Protein 4EA9 (pdb70)

B-factor: mean 15.83, std 12.31, range [3.28, 79.24]

CATH classification: 3.40.50.20 (+1 more: 2.160.10.10)

Nearest PDB structures (foldseek):
  4ea7-assembly1_A  TM=1.004E+00  e=2.654E-37  Caulobacter vibrioides
  4eaa-assembly1_A  TM=1.004E+00  e=4.574E-36  Caulobacter vibrioides
  4eab-assembly1_A  TM=1.004E+00  e=8.858E-36  Caulobacter vibrioides
  4m99-assembly1_B  TM=9.321E-01  e=1.021E-17  Neisseria gonorrhoeae FA 1090
  4m98-assembly1_A  TM=9.203E-01  e=2.821E-17  Neisseria gonorrhoeae FA 1090

Foldseek 3Di:
DPWDADAEEEEDQDPLVLQLCVLCVLVVTDYTAYAYPVQPHVRHHRHYHPVCLLVCVVVPYAEYAYRDLQQVVSVVVVVVSVVSRHFAAERAHPQEAEDPQEAEEGNEYHGHQEYADHNEYAEAQEYNEANEYHYYQEYEEHSEYQEHCEYEAYLEYEERREYEYAHEYEYHNEYEYHCEYEYHNEYDDHHHYYNFYWYDVPTDTDD

Sequence (207 aa):
ASLAIGGVVIIGGGGHAKVVIESLRACGETVAAIVDADPAVLGVPVVGDDLALPMLREQGLSRLFVAIGDNRLRQKLGRKARDHGFSLVNAIHPSAVVSPSVRLGEGVAVMAGVAINADSWIGDLAIINTGAVVDHDCRLGAACHLLGPASALAGGVSVGERAFLGVGARRVIPGVTIGADTIVGAGGVVVRDLPDSVLAIGVPAKKIKG

Structure (mmCIF, N/CA/C/O backbone):
data_4EA9
#
_entry.id   4EA9
#
_cell.length_a   114.818
_cell.length_b   114.818
_cell.length_c   114.818
_cell.angle_alpha   90.00
_cell.angle_beta   90.00
_cell.angle_gamma   90.00
#
_symmetry.space_group_name_H-M   'I 2 3'
#
loop_
_entity.id
_entity.type
_entity.pdbx_description
1 polymer 'Perosamine N-acetyltransferase'
2 non-polymer 'GDP-N-acetylperosamine-coenzyme A'
3 non-polymer 'CHLORIDE ION'
4 water water
#
loop_
_atom_site.group_PDB
_atom_site.id
_atom_site.type_symbol
_atom_site.label_atom_id
_atom_site.label_alt_id
_atom_site.label_comp_id
_atom_site.label_asym_id
_atom_site.label_entity_id
_atom_site.label_seq_id
_atom_site.pdbx_PDB_ins_code
_atom_site.Cartn_x
_atom_site.Cartn_y
_atom_site.Cartn_z
_atom_site.occupancy
_atom_site.B_iso_or_equiv
_atom_site.auth_seq_id
_atom_site.auth_comp_id
_atom_site.auth_asym_id
_atom_site.auth_atom_id
_atom_site.pdbx_PDB_model_num
ATOM 1 N N . ALA A 1 8 ? -41.894 7.126 -0.934 1.00 63.38 3 ALA A N 1
ATOM 2 C CA . ALA A 1 8 ? -41.166 8.183 -1.613 1.00 56.76 3 ALA A CA 1
ATOM 3 C C . ALA A 1 8 ? -40.199 8.924 -0.712 1.00 41.12 3 ALA A C 1
ATOM 4 O O . ALA A 1 8 ? -39.621 9.922 -1.213 1.00 33.82 3 ALA A O 1
ATOM 6 N N . SER A 1 9 ? -39.807 8.658 0.549 1.00 27.18 4 SER A N 1
ATOM 7 C CA . SER A 1 9 ? -38.586 9.289 1.001 1.00 18.41 4 SER A CA 1
ATOM 8 C C . SER A 1 9 ? -37.432 8.416 0.536 1.00 14.46 4 SER A C 1
ATOM 9 O O . SER A 1 9 ? -37.338 7.256 0.848 1.00 14.07 4 SER A O 1
ATOM 12 N N . LEU A 1 10 ? -36.498 9.032 -0.264 1.00 15.74 5 LEU A N 1
ATOM 13 C CA . LEU A 1 10 ? -35.471 8.271 -0.939 1.00 16.61 5 LEU A CA 1
ATOM 14 C C . LEU A 1 10 ? -34.160 8.986 -0.635 1.00 15.98 5 LEU A C 1
ATOM 15 O O . LEU A 1 10 ? -34.190 10.168 -0.252 1.00 20.66 5 LEU A O 1
ATOM 20 N N . ALA A 1 11 ? -33.077 8.267 -0.746 1.00 17.18 6 ALA A N 1
ATOM 21 C CA . ALA A 1 11 ? -31.750 8.846 -0.667 1.00 18.19 6 ALA A CA 1
ATOM 22 C C . ALA A 1 11 ? -31.543 9.785 -1.855 1.00 22.16 6 ALA A C 1
ATOM 23 O O . ALA A 1 11 ? -32.380 9.809 -2.746 1.00 26.56 6 ALA A O 1
ATOM 25 N N . ILE A 1 12 ? -30.465 10.567 -1.853 1.00 23.34 7 ILE A N 1
ATOM 26 C CA . ILE A 1 12 ? -29.992 11.313 -3.002 1.00 25.72 7 ILE A CA 1
ATOM 27 C C . ILE A 1 12 ? -29.276 10.363 -3.976 1.00 26.90 7 ILE A C 1
ATOM 28 O O . ILE A 1 12 ? -28.352 9.598 -3.588 1.00 25.51 7 ILE A O 1
ATOM 33 N N . GLY A 1 13 ? -29.477 10.284 -5.277 1.00 27.85 8 GLY A N 1
ATOM 34 C CA . GLY A 1 13 ? -28.586 9.760 -6.291 1.00 30.10 8 GLY A CA 1
ATOM 35 C C . GLY A 1 13 ? -28.488 8.440 -6.923 1.00 34.16 8 GLY A C 1
ATOM 36 O O . GLY A 1 13 ? -27.752 7.951 -7.752 1.00 39.21 8 GLY A O 1
ATOM 37 N N . GLY A 1 14 ? -29.334 7.580 -6.454 1.00 29.78 9 GLY A N 1
ATOM 38 C CA . GLY A 1 14 ? -29.249 6.272 -7.123 1.00 15.95 9 GLY A CA 1
ATOM 39 C C . GLY A 1 14 ? -29.960 6.066 -8.411 1.00 12.82 9 GLY A C 1
ATOM 40 O O . GLY A 1 14 ? -30.417 7.012 -9.097 1.00 15.19 9 GLY A O 1
ATOM 41 N N . VAL A 1 15 ? -30.107 4.819 -8.834 1.00 9.86 10 VAL A N 1
ATOM 42 C CA . VAL A 1 15 ? -30.755 4.427 -10.041 1.00 8.78 10 VAL A CA 1
ATOM 43 C C . VAL A 1 15 ? -32.203 4.025 -9.789 1.00 8.02 10 VAL A C 1
ATOM 44 O O . VAL A 1 15 ? -32.483 3.231 -8.905 1.00 9.53 10 VAL A O 1
ATOM 48 N N . VAL A 1 16 ? -33.139 4.567 -10.564 1.00 8.03 11 VAL A N 1
ATOM 49 C CA . VAL A 1 16 ? -34.514 4.151 -10.555 1.00 7.92 11 VAL A CA 1
ATOM 50 C C . VAL A 1 16 ? -34.668 2.927 -11.477 1.00 7.72 11 VAL A C 1
ATOM 51 O O . VAL A 1 16 ? -34.073 2.932 -12.578 1.00 8.09 11 VAL A O 1
ATOM 55 N N . ILE A 1 17 ? -35.414 1.935 -11.066 1.00 7.67 12 ILE A N 1
ATOM 56 C CA . ILE A 1 17 ? -35.678 0.760 -11.903 1.00 7.38 12 ILE A CA 1
ATOM 57 C C . ILE A 1 17 ? -37.151 0.720 -12.257 1.00 7.12 12 ILE A C 1
ATOM 58 O O . ILE A 1 17 ? -38.016 0.762 -11.396 1.00 8.17 12 ILE A O 1
ATOM 67 N N . ILE A 1 18 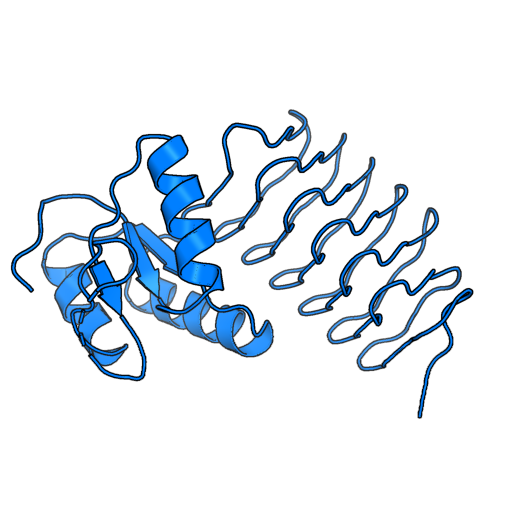? -37.419 0.581 -13.575 1.00 6.94 13 ILE A N 1
ATOM 68 C CA . ILE A 1 18 ? -38.754 0.241 -14.077 1.00 7.28 13 ILE A CA 1
ATOM 69 C C . ILE A 1 18 ? -38.848 -1.274 -14.121 1.00 7.24 13 ILE A C 1
ATOM 70 O O . ILE A 1 18 ? -38.091 -1.932 -14.852 1.00 7.89 13 ILE A O 1
ATOM 75 N N . GLY A 1 19 ? -39.755 -1.839 -13.347 1.00 7.64 14 GLY A N 1
ATOM 76 C CA . GLY A 1 19 ? -39.982 -3.271 -13.251 1.00 8.63 14 GLY A CA 1
ATOM 77 C C . GLY A 1 19 ? -39.433 -3.830 -11.949 1.00 7.93 14 GLY A C 1
ATOM 78 O O . GLY A 1 19 ? -38.355 -3.489 -11.508 1.00 8.93 14 GLY A O 1
ATOM 79 N N . GLY A 1 20 ? -40.230 -4.736 -11.359 1.00 9.03 15 GLY A N 1
ATOM 80 C CA . GLY A 1 20 ? -39.933 -5.322 -10.059 1.00 9.09 15 GLY A CA 1
ATOM 81 C C . GLY A 1 20 ? -40.042 -6.812 -9.974 1.00 9.35 15 GLY A C 1
ATOM 82 O O . GLY A 1 20 ? -40.342 -7.337 -8.919 1.00 11.77 15 GLY A O 1
ATOM 83 N N . GLY A 1 21 ? -39.781 -7.484 -11.064 1.00 8.93 16 GLY A N 1
ATOM 84 C CA . GLY A 1 21 ? -39.881 -8.930 -11.162 1.00 9.11 16 GLY A CA 1
ATOM 85 C C . GLY A 1 21 ? -38.531 -9.610 -11.081 1.00 8.23 16 GLY A C 1
ATOM 86 O O . GLY A 1 21 ? -37.564 -9.112 -10.525 1.00 8.56 16 GLY A O 1
ATOM 87 N N . GLY A 1 22 ? -38.499 -10.839 -11.643 1.00 8.73 17 GLY A N 1
ATOM 88 C CA . GLY A 1 22 ? -37.292 -11.634 -11.542 1.00 8.61 17 GLY A CA 1
ATOM 89 C C . GLY A 1 22 ? -36.080 -11.010 -12.258 1.00 7.81 17 GLY A C 1
ATOM 90 O O . GLY A 1 22 ? -34.957 -11.075 -11.789 1.00 8.25 17 GLY A O 1
ATOM 91 N N . HIS A 1 23 ? -36.357 -10.422 -13.430 1.00 7.45 18 HIS A N 1
ATOM 92 C CA . HIS A 1 23 ? -35.286 -9.736 -14.153 1.00 7.01 18 HIS A CA 1
ATOM 93 C C . HIS A 1 23 ? -34.697 -8.581 -13.355 1.00 6.98 18 HIS A C 1
ATOM 94 O O . HIS A 1 23 ? -33.495 -8.396 -13.275 1.00 6.98 18 HIS A O 1
ATOM 101 N N . ALA A 1 24 ? -35.610 -7.807 -12.702 1.00 6.93 19 ALA A N 1
ATOM 102 C CA . ALA A 1 24 ? -35.154 -6.738 -11.834 1.00 6.67 19 ALA A CA 1
ATOM 103 C C . ALA A 1 24 ? -34.246 -7.235 -10.735 1.00 6.43 19 ALA A C 1
ATOM 104 O O . ALA A 1 24 ? -33.268 -6.544 -10.390 1.00 6.88 19 ALA A O 1
ATOM 106 N N . LYS A 1 25 ? -34.528 -8.384 -10.155 1.00 6.61 20 LYS A N 1
ATOM 107 C CA . LYS A 1 25 ? -33.656 -8.885 -9.096 1.00 7.05 20 LYS A CA 1
ATOM 108 C C . LYS A 1 25 ? -32.207 -8.996 -9.608 1.00 6.32 20 LYS A C 1
ATOM 109 O O . LYS A 1 25 ? -31.260 -8.627 -8.930 1.00 7.28 20 LYS A O 1
ATOM 115 N N . VAL A 1 26 ? -32.048 -9.588 -10.785 1.00 6.40 21 VAL A N 1
ATOM 116 C CA . VAL A 1 26 ? -30.723 -9.811 -11.343 1.00 6.40 21 VAL A CA 1
ATOM 117 C C . VAL A 1 26 ? -30.050 -8.492 -11.664 1.00 6.23 21 VAL A C 1
ATOM 118 O O . VAL A 1 26 ? -28.872 -8.289 -11.390 1.00 7.10 21 VAL A O 1
ATOM 122 N N . VAL A 1 27 ? -30.790 -7.575 -12.276 1.00 6.61 22 VAL A N 1
ATOM 123 C CA . VAL A 1 27 ? -30.266 -6.242 -12.576 1.00 6.88 22 VAL A CA 1
ATOM 124 C C . VAL A 1 27 ? -29.818 -5.493 -11.332 1.00 6.81 22 VAL A C 1
ATOM 125 O O . VAL A 1 27 ? -28.749 -4.902 -11.315 1.00 7.44 22 VAL A O 1
ATOM 129 N N . ILE A 1 28 ? -30.635 -5.536 -10.281 1.00 6.98 23 ILE A N 1
ATOM 130 C CA . ILE A 1 28 ? -30.294 -4.887 -9.019 1.00 7.26 23 ILE A CA 1
ATOM 131 C C . ILE A 1 28 ? -28.937 -5.402 -8.527 1.00 7.43 23 ILE A C 1
ATOM 132 O O . ILE A 1 28 ? -28.095 -4.647 -8.100 1.00 7.99 23 ILE A O 1
ATOM 137 N N . GLU A 1 29 ? -28.776 -6.715 -8.581 1.00 7.49 24 GLU A N 1
ATOM 138 C CA . GLU A 1 29 ? -27.527 -7.323 -8.112 1.00 7.90 24 GLU A CA 1
ATOM 139 C C . GLU A 1 29 ? -26.354 -6.948 -8.994 1.00 7.99 24 GLU A C 1
ATOM 140 O O . GLU A 1 29 ? -25.235 -6.757 -8.482 1.00 9.08 24 GLU A O 1
ATOM 146 N N . SER A 1 30 ? -26.538 -6.814 -10.304 1.00 7.77 25 SER A N 1
ATOM 147 C CA . SER A 1 30 ? -25.457 -6.342 -11.151 1.00 7.55 25 SER A CA 1
ATOM 148 C C . SER A 1 30 ? -25.030 -4.922 -10.757 1.00 7.40 25 SER A C 1
ATOM 149 O O . SER A 1 30 ? -23.844 -4.619 -10.669 1.00 8.52 25 SER A O 1
ATOM 152 N N . LEU A 1 31 ? -26.017 -4.040 -10.596 1.00 7.47 26 LEU A N 1
ATOM 153 C CA . LEU A 1 31 ? -25.738 -2.662 -10.225 1.00 7.75 26 LEU A CA 1
ATOM 154 C C . LEU A 1 31 ? -25.014 -2.594 -8.907 1.00 8.13 26 LEU A C 1
ATOM 155 O O . LEU A 1 31 ? -24.030 -1.884 -8.755 1.00 9.22 26 LEU A O 1
ATOM 160 N N . ARG A 1 32 ? -25.511 -3.321 -7.906 1.00 8.50 27 ARG A N 1
ATOM 161 C CA . ARG A 1 32 ? -24.887 -3.289 -6.571 1.00 9.55 27 ARG A CA 1
ATOM 162 C C . ARG A 1 32 ? -23.472 -3.865 -6.631 1.00 9.85 27 ARG A C 1
ATOM 163 O O . ARG A 1 32 ? -22.584 -3.372 -5.942 1.00 11.46 27 ARG A O 1
ATOM 171 N N . ALA A 1 33 ? -23.245 -4.881 -7.462 1.00 9.34 28 ALA A N 1
ATOM 172 C CA . ALA A 1 33 ? -21.892 -5.463 -7.586 1.00 10.24 28 ALA A CA 1
ATOM 173 C C . ALA A 1 33 ? -20.902 -4.434 -8.134 1.00 10.55 28 ALA A C 1
ATOM 174 O O . ALA A 1 33 ? -19.715 -4.540 -7.878 1.00 13.52 28 ALA A O 1
ATOM 176 N N . CYS A 1 34 ? -21.387 -3.460 -8.888 1.00 10.39 29 CYS A N 1
ATOM 177 C CA . CYS A 1 34 ? -20.554 -2.360 -9.395 1.00 11.35 29 CYS A CA 1
ATOM 178 C C . CYS A 1 34 ? -20.444 -1.196 -8.437 1.00 12.38 29 CYS A C 1
ATOM 179 O O . CYS A 1 34 ? -19.819 -0.197 -8.771 1.00 16.66 29 CYS A O 1
ATOM 182 N N . GLY A 1 35 ? -21.046 -1.279 -7.270 1.00 12.02 30 GLY A N 1
ATOM 183 C CA . GLY A 1 35 ? -21.016 -0.164 -6.346 1.00 13.37 30 GLY A CA 1
ATOM 184 C C . GLY A 1 35 ? -22.096 0.884 -6.510 1.00 12.85 30 GLY A C 1
ATOM 185 O O . GLY A 1 35 ? -22.030 1.932 -5.893 1.00 15.27 30 GLY A O 1
ATOM 186 N N . GLU A 1 36 ? -23.053 0.645 -7.415 1.00 11.44 31 GLU A N 1
ATOM 187 C CA . GLU A 1 36 ? -24.145 1.558 -7.589 1.00 10.75 31 GLU A CA 1
ATOM 188 C C . GLU A 1 36 ? -25.183 1.335 -6.516 1.00 10.71 31 GLU A C 1
ATOM 189 O O . GLU A 1 36 ? -25.262 0.271 -5.914 1.00 12.91 31 GLU A O 1
ATOM 195 N N . THR A 1 37 ? -25.991 2.355 -6.284 1.00 11.59 32 THR A N 1
ATOM 196 C CA . THR A 1 37 ? -27.120 2.318 -5.363 1.00 13.24 32 THR A CA 1
ATOM 197 C C . THR A 1 37 ? -28.400 2.338 -6.211 1.00 10.26 32 THR A C 1
ATOM 198 O O . THR A 1 37 ? -28.513 3.109 -7.146 1.00 13.38 32 THR A O 1
ATOM 202 N N . VAL A 1 38 ? -29.351 1.501 -5.837 1.00 9.89 33 VAL A N 1
ATOM 203 C CA . VAL A 1 38 ? -30.666 1.464 -6.476 1.00 9.28 33 VAL A CA 1
ATOM 204 C C . VAL A 1 38 ? -31.641 2.232 -5.612 1.00 9.26 33 VAL A C 1
ATOM 205 O O . VAL A 1 38 ? -31.812 1.885 -4.435 1.00 11.71 33 VAL A O 1
ATOM 209 N N . ALA A 1 39 ? -32.214 3.280 -6.140 1.00 9.37 34 ALA A N 1
ATOM 210 C CA . ALA A 1 39 ? -33.047 4.197 -5.366 1.00 9.94 34 ALA A CA 1
ATOM 211 C C . ALA A 1 39 ? -34.422 3.661 -5.080 1.00 9.07 34 ALA A C 1
ATOM 212 O O . ALA A 1 39 ? -34.930 3.783 -3.972 1.00 11.20 34 ALA A O 1
ATOM 214 N N . ALA A 1 40 ? -35.099 3.116 -6.090 1.00 8.58 35 ALA A N 1
ATOM 215 C CA . ALA A 1 40 ? -36.517 2.858 -6.050 1.00 9.08 35 ALA A CA 1
ATOM 216 C C . ALA A 1 40 ? -36.927 2.055 -7.295 1.00 8.19 35 ALA A C 1
ATOM 217 O O . ALA A 1 40 ? -36.229 2.138 -8.317 1.00 9.18 35 ALA A O 1
ATOM 219 N N . ILE A 1 41 ? -38.029 1.365 -7.182 1.00 8.55 36 ILE A N 1
ATOM 220 C CA . ILE A 1 41 ? -38.710 0.675 -8.276 1.00 8.38 36 ILE A CA 1
ATOM 221 C C . ILE A 1 41 ? -40.044 1.295 -8.524 1.00 7.92 36 ILE A C 1
ATOM 222 O O . ILE A 1 41 ? -40.763 1.606 -7.593 1.00 9.12 36 ILE A O 1
ATOM 227 N N . VAL A 1 42 ? -40.401 1.380 -9.808 1.00 8.36 37 VAL A N 1
ATOM 228 C CA . VAL A 1 42 ? -41.782 1.591 -10.228 1.00 8.93 37 VAL A CA 1
ATOM 229 C C . VAL A 1 42 ? -42.259 0.317 -10.921 1.00 8.58 37 VAL A C 1
ATOM 230 O O . VAL A 1 42 ? -41.579 -0.249 -11.763 1.00 8.83 37 VAL A O 1
ATOM 234 N N . ASP A 1 43 ? -43.447 -0.140 -10.536 1.00 9.66 38 ASP A N 1
ATOM 235 C CA . ASP A 1 43 ? -43.999 -1.380 -10.981 1.00 10.26 38 ASP A CA 1
ATOM 236 C C . ASP A 1 43 ? -45.505 -1.235 -11.253 1.00 12.14 38 ASP A C 1
ATOM 237 O O . ASP A 1 43 ? -46.174 -0.563 -10.470 1.00 13.93 38 ASP A O 1
ATOM 242 N N . ALA A 1 44 ? -46.012 -1.882 -12.301 1.00 14.68 39 ALA A N 1
ATOM 243 C CA . ALA A 1 44 ? -47.394 -1.781 -12.637 1.00 16.75 39 ALA A CA 1
ATOM 244 C C . ALA A 1 44 ? -48.307 -2.311 -11.529 1.00 18.09 39 ALA A C 1
ATOM 245 O O . ALA A 1 44 ? -49.477 -1.924 -11.544 1.00 22.51 39 ALA A O 1
ATOM 247 N N . ASP A 1 45 ? -47.788 -3.233 -10.706 1.00 19.17 40 ASP A N 1
ATOM 248 C CA . ASP A 1 45 ? -48.496 -3.539 -9.468 1.00 22.39 40 ASP A CA 1
ATOM 249 C C . ASP A 1 45 ? -47.901 -2.538 -8.462 1.00 23.53 40 ASP A C 1
ATOM 250 O O . ASP A 1 45 ? -46.878 -2.851 -7.925 1.00 33.16 40 ASP A O 1
ATOM 255 N N . PRO A 1 46 ? -48.563 -1.410 -8.052 1.00 28.47 41 PRO A N 1
ATOM 256 C CA . PRO A 1 46 ? -47.887 -0.426 -7.180 1.00 30.79 41 PRO A CA 1
ATOM 257 C C . PRO A 1 46 ? -47.891 -0.583 -5.625 1.00 35.08 41 PRO A C 1
ATOM 258 O O . PRO A 1 46 ? -47.003 -0.012 -4.903 1.00 29.50 41 PRO A O 1
ATOM 262 N N . ALA A 1 50 ? -41.215 -4.376 -1.940 1.00 18.47 45 ALA A N 1
ATOM 263 C CA . ALA A 1 50 ? -39.800 -4.247 -2.079 1.00 13.49 45 ALA A CA 1
ATOM 264 C C . ALA A 1 50 ? -39.311 -5.382 -2.955 1.00 13.84 45 ALA A C 1
ATOM 265 O O . ALA A 1 50 ? -39.938 -6.428 -3.004 1.00 17.12 45 ALA A O 1
ATOM 267 N N . VAL A 1 51 ? -38.199 -5.178 -3.598 1.00 12.85 46 VAL A N 1
ATOM 268 C CA . VAL A 1 51 ? -37.553 -6.162 -4.406 1.00 12.43 46 VAL A CA 1
ATOM 269 C C . VAL A 1 51 ? -36.078 -6.180 -3.940 1.00 10.71 46 VAL A C 1
ATOM 270 O O . VAL A 1 51 ? -35.406 -5.178 -4.161 1.00 10.91 46 VAL A O 1
ATOM 274 N N . LEU A 1 52 ? -35.643 -7.275 -3.299 1.00 10.39 47 LEU A N 1
ATOM 275 C CA . LEU A 1 52 ? -34.273 -7.332 -2.752 1.00 10.23 47 LEU A CA 1
ATOM 276 C C . LEU A 1 52 ? -33.925 -6.066 -1.975 1.00 9.59 47 LEU A C 1
ATOM 277 O O . LEU A 1 52 ? -32.814 -5.513 -2.021 1.00 10.35 47 LEU A O 1
ATOM 282 N N . GLY A 1 53 ? -34.891 -5.573 -1.212 1.00 9.93 48 GLY A N 1
ATOM 283 C CA . GLY A 1 53 ? -34.639 -4.405 -0.400 1.00 9.99 48 GLY A CA 1
ATOM 284 C C . GLY A 1 53 ? -34.837 -3.077 -1.037 1.00 9.25 48 GLY A C 1
ATOM 285 O O . GLY A 1 53 ? -34.681 -2.054 -0.349 1.00 11.69 48 GLY A O 1
ATOM 286 N N . VAL A 1 54 ? -35.155 -3.014 -2.296 1.00 10.54 49 VAL A N 1
ATOM 287 C CA . VAL A 1 54 ? -35.425 -1.753 -2.974 1.00 10.73 49 VAL A CA 1
ATOM 288 C C . VAL A 1 54 ? -36.898 -1.468 -2.899 1.00 10.56 49 VAL A C 1
ATOM 289 O O . VAL A 1 54 ? -37.714 -2.328 -3.246 1.00 11.41 49 VAL A O 1
ATOM 293 N N . PRO A 1 55 ? -37.321 -0.296 -2.426 1.00 10.27 50 PRO A N 1
ATOM 294 C CA . PRO A 1 55 ? -38.774 -0.045 -2.284 1.00 10.75 50 PRO A CA 1
ATOM 295 C C . PRO A 1 55 ? -39.451 0.144 -3.625 1.00 9.59 50 PRO A C 1
ATOM 296 O O . PRO A 1 55 ? -38.932 0.831 -4.513 1.00 9.97 50 PRO A O 1
ATOM 300 N N . VAL A 1 56 ? -40.609 -0.373 -3.715 1.00 10.19 51 VAL A N 1
ATOM 301 C CA . VAL A 1 56 ? -41.553 -0.072 -4.801 1.00 10.34 51 VAL A CA 1
ATOM 302 C C . VAL A 1 56 ? -42.373 1.111 -4.419 1.00 10.25 51 VAL A C 1
ATOM 303 O O . VAL A 1 56 ? -43.079 1.088 -3.399 1.00 12.78 5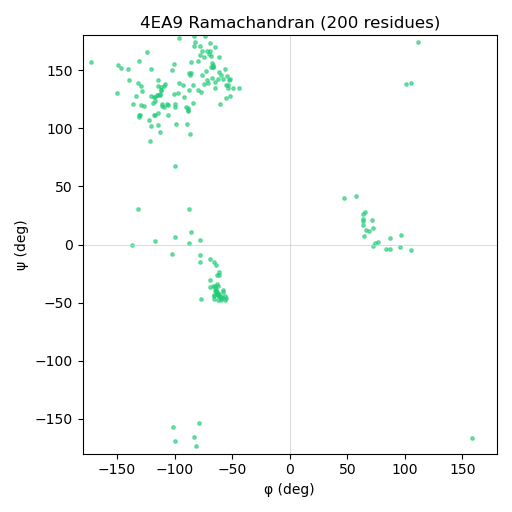1 VAL A O 1
ATOM 307 N N . VAL A 1 57 ? -42.235 2.210 -5.134 1.00 10.23 52 VAL A N 1
ATOM 308 C CA . VAL A 1 57 ? -42.786 3.500 -4.713 1.00 11.93 52 VAL A CA 1
ATOM 309 C C . VAL A 1 57 ? -44.054 3.854 -5.459 1.00 11.65 52 VAL A C 1
ATOM 310 O O . VAL A 1 57 ? -44.701 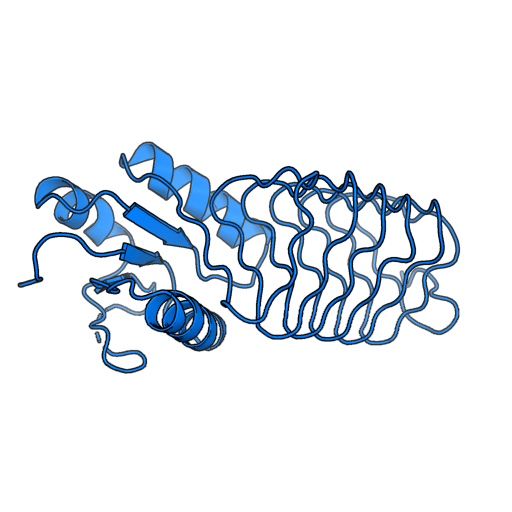4.832 -5.057 1.00 15.47 52 VAL A O 1
ATOM 314 N N . GLY A 1 58 ? -44.447 3.124 -6.476 1.00 11.40 53 GLY A N 1
ATOM 315 C CA . GLY A 1 58 ? -45.630 3.385 -7.271 1.00 11.81 53 GLY A CA 1
ATOM 316 C C . GLY A 1 58 ? -45.505 2.718 -8.658 1.00 10.93 53 GLY A C 1
ATOM 317 O O . GLY A 1 58 ? -44.635 1.868 -8.811 1.00 11.70 53 GLY A O 1
ATOM 318 N N . ASP A 1 59 ? -46.368 3.105 -9.528 1.00 11.59 54 ASP A N 1
ATOM 319 C CA . ASP A 1 59 ? -46.361 2.654 -10.905 1.00 10.88 54 ASP A CA 1
ATOM 320 C C . ASP A 1 59 ? -45.726 3.721 -11.748 1.00 10.95 54 ASP A C 1
ATOM 321 O O . ASP A 1 59 ? -45.042 4.632 -11.235 1.00 10.45 54 ASP A O 1
ATOM 326 N N . ASP A 1 60 ? -45.810 3.627 -13.053 1.00 10.89 55 ASP A N 1
ATOM 327 C CA . ASP A 1 60 ? -45.090 4.548 -13.903 1.00 11.43 55 ASP A CA 1
ATOM 328 C C . ASP A 1 60 ? -45.561 6.002 -13.757 1.00 11.79 55 ASP A C 1
ATOM 329 O O . ASP A 1 60 ? -44.811 6.950 -14.111 1.00 11.76 55 ASP A O 1
ATOM 334 N N . LEU A 1 61 ? -46.741 6.216 -13.201 1.00 11.43 56 LEU A N 1
ATOM 335 C CA . LEU A 1 61 ? -47.155 7.583 -12.926 1.00 12.88 56 LEU A CA 1
ATOM 336 C C . LEU A 1 61 ? -46.283 8.248 -11.868 1.00 12.32 56 LEU A C 1
ATOM 337 O O . LEU A 1 61 ? -46.332 9.478 -11.723 1.00 14.07 56 LEU A O 1
ATOM 342 N N . ALA A 1 62 ? -45.464 7.496 -11.093 1.00 11.35 57 ALA A N 1
ATOM 343 C CA . ALA A 1 62 ? -44.546 8.067 -10.181 1.00 11.81 57 ALA A CA 1
ATOM 344 C C . ALA A 1 62 ? -43.284 8.606 -10.812 1.00 10.67 57 ALA A C 1
ATOM 345 O O . ALA A 1 62 ? -42.489 9.259 -10.134 1.00 12.05 57 ALA A O 1
ATOM 347 N N . LEU A 1 63 ? -43.054 8.350 -12.082 1.00 10.44 58 LEU A N 1
ATOM 348 C CA . LEU A 1 63 ? -41.787 8.807 -12.704 1.00 10.75 58 LEU A CA 1
ATOM 349 C C . LEU A 1 63 ? -41.603 10.325 -12.638 1.00 11.60 58 LEU A C 1
ATOM 350 O O . LEU A 1 63 ? -40.484 10.740 -12.326 1.00 11.17 58 LEU A O 1
ATOM 355 N N . PRO A 1 64 ? -42.589 11.173 -12.944 1.00 12.11 59 PRO A N 1
ATOM 356 C CA . PRO A 1 64 ? -42.323 12.608 -12.844 1.00 13.93 59 PRO A CA 1
ATOM 357 C C . PRO A 1 64 ? -41.882 13.053 -11.495 1.00 13.37 59 PRO A C 1
ATOM 358 O O . PRO A 1 64 ? -41.046 13.897 -11.338 1.00 14.66 59 PRO A O 1
ATOM 362 N N . MET A 1 65 ? -42.498 12.511 -10.438 1.00 13.94 60 MET A N 1
ATOM 363 C CA . MET A 1 65 ? -42.168 12.835 -9.079 1.00 16.11 60 MET A CA 1
ATOM 364 C C . MET A 1 65 ? -40.749 12.426 -8.745 1.00 12.48 60 MET A C 1
ATOM 365 O O . MET A 1 65 ? -40.046 13.130 -8.038 1.00 15.74 60 MET A O 1
ATOM 370 N N . LEU A 1 66 ? -40.328 11.258 -9.214 1.00 11.67 61 LEU A N 1
ATOM 371 C CA . LEU A 1 66 ? -38.947 10.821 -8.991 1.00 11.10 61 LEU A CA 1
ATOM 372 C C . LEU A 1 66 ? -37.990 11.778 -9.671 1.00 10.96 61 LEU A C 1
ATOM 373 O O . LEU A 1 66 ? -36.938 12.107 -9.073 1.00 12.25 61 LEU A O 1
ATOM 378 N N . ARG A 1 67 ? -38.296 12.202 -10.883 1.00 11.36 62 ARG A N 1
ATOM 379 C CA . ARG A 1 67 ? -37.394 13.116 -11.568 1.00 11.96 62 ARG A CA 1
ATOM 380 C C . ARG A 1 67 ? -37.309 14.452 -10.846 1.00 14.17 62 ARG A C 1
ATOM 381 O O . ARG A 1 67 ? -36.229 15.054 -10.745 1.00 15.44 62 ARG A O 1
ATOM 389 N N . GLU A 1 68 ? -38.433 14.919 -10.365 1.00 15.66 63 GLU A N 1
ATOM 390 C CA . GLU A 1 68 ? -38.516 16.220 -9.739 1.00 17.30 63 GLU A CA 1
ATOM 391 C C . GLU A 1 68 ? -37.672 16.263 -8.515 1.00 17.75 63 GLU A C 1
ATOM 392 O O . GLU A 1 68 ? -37.118 17.318 -8.229 1.00 21.26 63 GLU A O 1
ATOM 398 N N . GLN A 1 69 ? -37.567 15.121 -7.789 1.00 17.38 64 GLN A N 1
ATOM 399 C CA . GLN A 1 69 ? -36.771 15.076 -6.611 1.00 20.36 64 GLN A CA 1
ATOM 400 C C . GLN A 1 69 ? -35.302 14.784 -6.873 1.00 19.84 64 GLN A C 1
ATOM 401 O O . GLN A 1 69 ? -34.549 14.603 -5.887 1.00 25.88 64 GLN A O 1
ATOM 407 N N . GLY A 1 70 ? -34.938 14.827 -8.118 1.00 16.33 65 GLY A N 1
ATOM 408 C CA . GLY A 1 70 ? -33.531 14.856 -8.400 1.00 17.20 65 GLY A CA 1
ATOM 409 C C . GLY A 1 70 ? -32.980 13.560 -8.925 1.00 13.72 65 GLY A C 1
ATOM 410 O O . GLY A 1 70 ? -31.788 13.564 -9.237 1.00 18.09 65 GLY A O 1
ATOM 411 N N . LEU A 1 71 ? -33.772 12.508 -8.998 1.00 12.37 66 LEU A N 1
ATOM 412 C CA . LEU A 1 71 ? -33.290 11.255 -9.539 1.00 11.26 66 LEU A CA 1
ATOM 413 C C . LEU A 1 71 ? -33.332 11.385 -11.045 1.00 11.45 66 LEU A C 1
ATOM 414 O O . LEU A 1 71 ? -34.300 11.853 -11.613 1.00 14.84 66 LEU A O 1
ATOM 419 N N . SER A 1 72 ? -32.249 10.990 -11.684 1.00 10.84 67 SER A N 1
ATOM 420 C CA . SER A 1 72 ? -32.157 11.158 -13.129 1.00 11.42 67 SER A CA 1
ATOM 421 C C . SER A 1 72 ? -31.593 9.996 -13.865 1.00 10.49 67 SER A C 1
ATOM 422 O O . SER A 1 72 ? -31.465 10.075 -15.095 1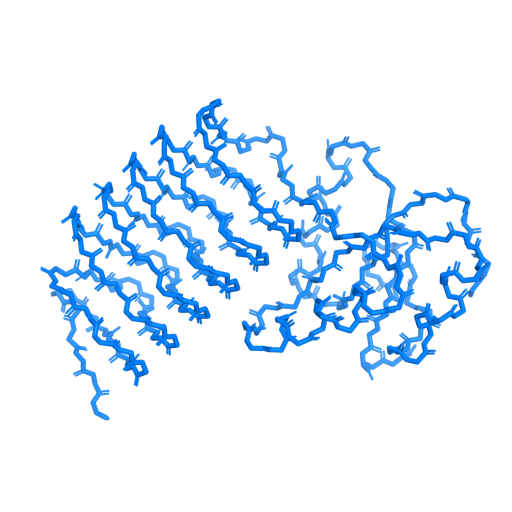.00 12.67 67 SER A O 1
ATOM 425 N N . ARG A 1 73 ? -31.221 8.923 -13.191 1.00 9.79 68 ARG A N 1
ATOM 426 C CA . ARG A 1 73 ? -30.603 7.731 -13.753 1.00 9.18 68 ARG A CA 1
ATOM 427 C C . ARG A 1 73 ? -31.626 6.587 -13.631 1.00 8.49 68 ARG A C 1
ATOM 428 O O . ARG A 1 73 ? -32.231 6.412 -12.579 1.00 8.83 68 ARG A O 1
ATOM 436 N N . LEU A 1 74 ? -31.773 5.802 -14.708 1.00 7.82 69 LEU A N 1
ATOM 437 C CA . LEU A 1 74 ? -32.823 4.794 -14.714 1.00 7.49 69 LEU A CA 1
ATOM 438 C C . LEU A 1 74 ? -32.372 3.572 -15.505 1.00 7.10 69 LEU A C 1
ATOM 439 O O . LEU A 1 74 ? -31.591 3.658 -16.458 1.00 7.68 69 LEU A O 1
ATOM 444 N N . PHE A 1 75 ? -32.934 2.420 -15.125 1.00 6.95 70 PHE A N 1
ATOM 445 C CA . PHE A 1 75 ? -32.785 1.196 -15.880 1.00 6.63 70 PHE A CA 1
ATOM 446 C C . PHE A 1 75 ? -34.139 0.564 -16.064 1.00 6.55 70 PHE A C 1
ATOM 447 O O . PHE A 1 75 ? -34.939 0.554 -15.123 1.00 7.24 70 PHE A O 1
ATOM 455 N N . VAL A 1 76 ? -34.412 0.019 -17.265 1.00 6.48 71 VAL A N 1
ATOM 456 C CA . VAL A 1 76 ? -35.671 -0.664 -17.541 1.00 6.69 71 VAL A CA 1
ATOM 457 C C . VAL A 1 76 ? -35.436 -2.179 -17.397 1.00 6.31 71 VAL A C 1
ATOM 458 O O . VAL A 1 76 ? -34.862 -2.811 -18.300 1.00 7.40 71 VAL A O 1
ATOM 462 N N . ALA A 1 77 ? -35.878 -2.744 -16.304 1.00 6.73 72 ALA A N 1
ATOM 463 C CA . ALA A 1 77 ? -35.740 -4.143 -15.976 1.00 6.92 72 ALA A CA 1
ATOM 464 C C . ALA A 1 77 ? -37.051 -4.896 -16.293 1.00 7.12 72 ALA A C 1
ATOM 465 O O . ALA A 1 77 ? -37.735 -5.406 -15.416 1.00 8.32 72 ALA A O 1
ATOM 467 N N . ILE A 1 78 ? -37.344 -4.973 -17.582 1.00 7.50 73 ILE A N 1
ATOM 468 C CA . ILE A 1 78 ? -38.529 -5.617 -18.111 1.00 7.76 73 ILE A CA 1
ATOM 469 C C . ILE A 1 78 ? -38.058 -6.584 -19.211 1.00 7.47 73 ILE A C 1
ATOM 470 O O . ILE A 1 78 ? -37.413 -6.150 -20.157 1.00 7.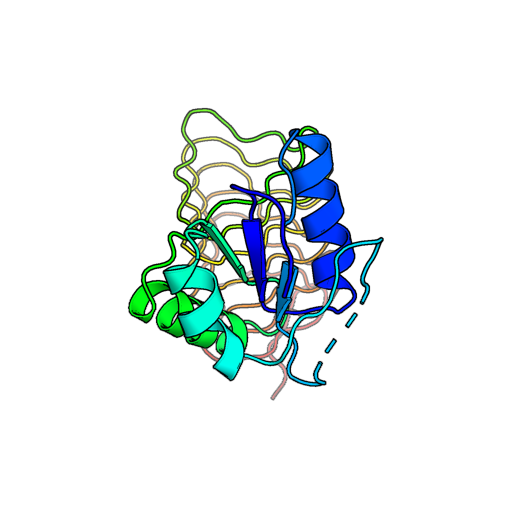73 73 ILE A O 1
ATOM 475 N N . GLY A 1 79 ? -38.334 -7.863 -19.048 1.00 7.82 74 GLY A N 1
ATOM 476 C CA . GLY A 1 79 ? -37.842 -8.838 -20.003 1.00 8.56 74 GLY A CA 1
ATOM 477 C C . GLY A 1 79 ? -38.510 -8.738 -21.375 1.00 7.88 74 GLY A C 1
ATOM 478 O O . GLY A 1 79 ? -37.861 -8.978 -22.398 1.00 8.41 74 GLY A O 1
ATOM 479 N N . ASP A 1 80 ? -39.800 -8.422 -21.412 1.00 8.15 75 ASP A N 1
ATOM 480 C CA . ASP A 1 80 ? -40.529 -8.329 -22.695 1.00 8.60 75 ASP A CA 1
ATOM 481 C C . ASP A 1 80 ? -39.891 -7.254 -23.544 1.00 7.66 75 ASP A C 1
ATOM 482 O O . ASP A 1 80 ? -39.833 -6.079 -23.154 1.00 8.15 75 ASP A O 1
ATOM 491 N N . ASN A 1 81 ? -39.414 -7.608 -24.744 1.00 7.65 76 ASN A N 1
ATOM 492 C CA . ASN A 1 81 ? -38.621 -6.687 -25.517 1.00 7.14 76 ASN A CA 1
ATOM 493 C C . ASN A 1 81 ? -39.391 -5.467 -25.987 1.00 7.81 76 ASN A C 1
ATOM 494 O O . ASN A 1 81 ? -38.908 -4.326 -25.924 1.00 8.17 76 ASN A O 1
ATOM 499 N N . ARG A 1 82 ? -40.584 -5.704 -26.539 1.00 8.90 77 ARG A N 1
ATOM 500 C CA . ARG A 1 82 ? -41.357 -4.556 -27.048 1.00 9.98 77 ARG A CA 1
ATOM 501 C C . ARG A 1 82 ? -41.727 -3.608 -25.918 1.00 9.46 77 ARG A C 1
ATOM 502 O O . ARG A 1 82 ? -41.619 -2.391 -26.069 1.00 10.40 77 ARG A O 1
ATOM 517 N N . LEU A 1 83 ? -42.145 -4.153 -24.794 1.00 9.39 78 LEU A N 1
ATOM 518 C CA . LEU A 1 83 ? -42.526 -3.312 -23.658 1.00 9.51 78 LEU A CA 1
ATOM 519 C C . LEU A 1 83 ? -41.336 -2.577 -23.117 1.00 8.68 78 LEU A C 1
ATOM 520 O O . LEU A 1 83 ? -41.390 -1.373 -22.770 1.00 9.41 78 LEU A O 1
ATOM 525 N N . ARG A 1 84 ? -40.189 -3.260 -22.989 1.00 8.03 79 ARG A N 1
ATOM 526 C CA . ARG A 1 84 ? -38.972 -2.597 -22.508 1.00 7.76 79 ARG A CA 1
ATOM 527 C C . ARG A 1 84 ? -38.628 -1.407 -23.378 1.00 8.12 79 ARG A C 1
ATOM 528 O O . ARG A 1 84 ? -38.254 -0.341 -22.885 1.00 8.21 79 ARG A O 1
ATOM 536 N N . GLN A 1 85 ? -38.711 -1.599 -24.703 1.00 8.47 80 GLN A N 1
ATOM 537 C CA . GLN A 1 85 ? -38.397 -0.533 -25.598 1.00 8.93 80 GLN A CA 1
ATOM 538 C C . GLN A 1 85 ? -39.308 0.676 -25.421 1.00 9.10 80 GLN A C 1
ATOM 539 O O . GLN A 1 85 ? -38.865 1.814 -25.393 1.00 10.07 80 GLN A O 1
ATOM 545 N N . LYS A 1 86 ? -40.593 0.406 -25.290 1.00 9.41 81 LYS A N 1
ATOM 546 C CA . LYS A 1 86 ? -41.557 1.495 -25.060 1.00 10.36 81 LYS A CA 1
ATOM 547 C C . LYS A 1 86 ? -41.298 2.194 -23.741 1.00 9.75 81 LYS A C 1
ATOM 548 O O . LYS A 1 86 ? -41.381 3.433 -23.664 1.00 10.67 81 LYS A O 1
ATOM 559 N N . LEU A 1 87 ? -41.000 1.448 -22.675 1.00 9.42 82 LEU A N 1
ATOM 560 C CA . LEU A 1 87 ? -40.721 2.082 -21.379 1.00 9.13 82 LEU A CA 1
ATOM 561 C C . LEU A 1 87 ? -39.433 2.838 -21.353 1.00 8.79 82 LEU A C 1
ATOM 562 O O . LEU A 1 87 ? -39.330 3.839 -20.653 1.00 9.48 82 LEU A O 1
ATOM 567 N N . GLY A 1 88 ? -38.430 2.403 -22.136 1.00 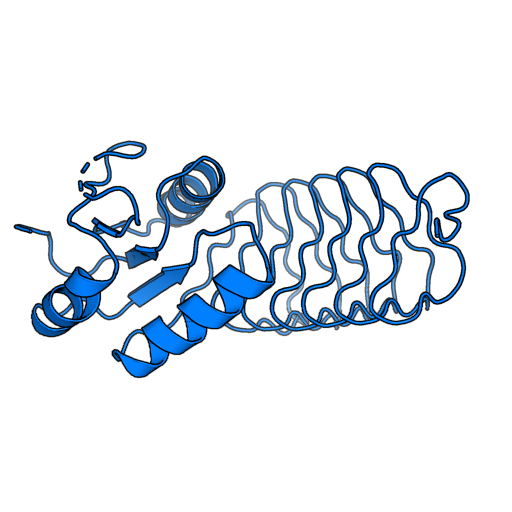8.60 83 GLY A N 1
ATOM 568 C CA . GLY A 1 88 ? -37.234 3.198 -22.247 1.00 9.02 83 GLY A CA 1
ATOM 569 C C . GLY A 1 88 ? -37.485 4.541 -22.882 1.00 8.91 83 GLY A C 1
ATOM 570 O O . GLY A 1 88 ? -36.933 5.570 -22.440 1.00 9.49 83 GLY A O 1
ATOM 571 N N . ARG A 1 89 ? -38.344 4.544 -23.911 1.00 9.94 84 ARG A N 1
ATOM 572 C CA . ARG A 1 89 ? -38.714 5.844 -24.523 1.00 10.96 84 ARG A CA 1
ATOM 573 C C . ARG A 1 89 ? -39.418 6.750 -23.548 1.00 10.38 84 ARG A C 1
ATOM 574 O O . ARG A 1 89 ? -39.155 7.949 -23.463 1.00 11.45 84 ARG A O 1
ATOM 582 N N . LYS A 1 90 ? -40.355 6.168 -22.790 1.00 10.72 85 LYS A N 1
ATOM 583 C CA . LYS A 1 90 ? -41.079 6.929 -21.779 1.00 11.14 85 LYS A CA 1
ATOM 584 C C . LYS A 1 90 ? -40.158 7.484 -20.713 1.00 10.19 85 LYS A C 1
ATOM 585 O O . LYS A 1 90 ? -40.251 8.655 -20.329 1.00 11.32 85 LYS A O 1
ATOM 591 N N . ALA A 1 91 ? -39.229 6.675 -20.243 1.00 9.51 86 ALA A N 1
ATOM 592 C CA . ALA A 1 91 ? -38.248 7.159 -19.253 1.00 9.25 86 ALA A CA 1
ATOM 593 C C . ALA A 1 91 ? -37.438 8.294 -19.785 1.00 8.94 86 ALA A C 1
ATOM 594 O O . ALA A 1 91 ? -37.230 9.319 -19.067 1.00 9.80 86 ALA A O 1
ATOM 596 N N . ARG A 1 92 ? -36.957 8.190 -21.017 1.00 9.07 87 ARG A N 1
ATOM 597 C CA . ARG A 1 92 ? -36.187 9.296 -21.595 1.00 9.93 87 ARG A CA 1
ATOM 598 C C . ARG A 1 92 ? -37.028 10.553 -21.781 1.00 10.35 87 ARG A C 1
ATOM 599 O O . ARG A 1 92 ? -36.579 11.679 -21.530 1.00 10.95 87 ARG A O 1
ATOM 607 N N . ASP A 1 93 ? -38.291 10.381 -22.166 1.00 10.45 88 ASP A N 1
ATOM 608 C CA . ASP A 1 93 ? -39.141 11.567 -22.291 1.00 11.33 88 ASP A CA 1
ATOM 609 C C . ASP A 1 93 ? -39.289 12.254 -20.942 1.00 10.68 88 ASP A C 1
ATOM 610 O O . ASP A 1 93 ? -39.409 13.484 -20.899 1.00 11.81 88 ASP A O 1
ATOM 615 N N . HIS A 1 94 ? -39.341 11.498 -19.854 1.00 10.27 89 HIS A N 1
ATOM 616 C CA . HIS A 1 94 ? -39.436 12.058 -18.504 1.00 9.98 89 HIS A CA 1
ATOM 617 C C . HIS A 1 94 ? -38.140 12.590 -17.957 1.00 10.17 89 HIS A C 1
ATOM 618 O O . HIS A 1 94 ? -38.075 13.018 -16.788 1.00 11.40 89 HIS A O 1
ATOM 625 N N . GLY A 1 95 ? -37.055 12.589 -18.757 1.00 9.57 90 GLY A N 1
ATOM 626 C CA . GLY A 1 95 ? -35.840 13.246 -18.366 1.00 10.18 90 GLY A CA 1
ATOM 627 C C . GLY A 1 95 ? -34.780 12.360 -17.726 1.00 9.23 90 GLY A C 1
ATOM 628 O O . GLY A 1 95 ? -33.803 12.857 -17.219 1.00 10.69 90 GLY A O 1
ATOM 629 N N . PHE A 1 96 ? -35.039 11.035 -17.759 1.00 9.17 91 PHE A N 1
ATOM 630 C CA . PHE A 1 96 ? -34.063 10.102 -17.216 1.00 8.71 91 PHE A CA 1
ATOM 631 C C . PHE A 1 96 ? -33.016 9.736 -18.269 1.00 9.20 91 PHE A C 1
ATOM 632 O O . PHE A 1 96 ? -33.342 9.634 -19.457 1.00 11.08 91 PHE A O 1
ATOM 640 N N . SER A 1 97 ? -31.802 9.492 -17.804 1.00 9.30 92 SER A N 1
ATOM 641 C CA . SER A 1 97 ? -30.788 8.861 -18.627 1.00 9.63 92 SER A CA 1
ATOM 642 C C . SER A 1 97 ? -30.781 7.381 -18.340 1.00 9.17 92 SER A C 1
ATOM 643 O O . SER A 1 97 ? -30.842 6.978 -17.178 1.00 13.19 92 SER A O 1
ATOM 648 N N . LEU A 1 98 ? -30.650 6.562 -19.354 1.00 9.01 93 LEU A N 1
ATOM 649 C CA . LEU A 1 98 ? -30.648 5.127 -19.222 1.00 8.71 93 LEU A CA 1
ATOM 650 C C . LEU A 1 98 ? -29.212 4.655 -18.954 1.00 9.33 93 LEU A C 1
ATOM 651 O O . LEU A 1 98 ? -28.365 4.793 -19.835 1.00 13.27 93 LEU A O 1
ATOM 656 N N . VAL A 1 99 ? -28.993 4.087 -17.805 1.00 8.44 94 VAL A N 1
ATOM 657 C CA . VAL A 1 99 ? -27.694 3.533 -17.448 1.00 8.26 94 VAL A CA 1
ATOM 658 C C . VAL A 1 99 ? -27.559 2.139 -18.029 1.00 7.48 94 VAL A C 1
ATOM 659 O O . VAL A 1 99 ? -28.523 1.547 -18.509 1.00 8.10 94 VAL A O 1
ATOM 663 N N . ASN A 1 100 ? -26.348 1.586 -17.950 1.00 7.67 95 ASN A N 1
ATOM 664 C CA . ASN A 1 100 ? -26.129 0.183 -18.242 1.00 7.50 95 ASN A CA 1
ATOM 665 C C . ASN A 1 100 ? -25.980 -0.587 -16.919 1.00 7.86 95 ASN A C 1
ATOM 666 O O . ASN A 1 100 ? -25.549 -0.037 -15.908 1.00 11.64 95 ASN A O 1
ATOM 671 N N . ALA A 1 101 ? -26.369 -1.855 -16.931 1.00 7.04 96 ALA A N 1
ATOM 672 C CA . ALA A 1 101 ? -26.261 -2.733 -15.790 1.00 7.09 96 ALA A CA 1
ATOM 673 C C . ALA A 1 101 ? -25.387 -3.921 -16.204 1.00 7.19 96 ALA A C 1
ATOM 674 O O . ALA A 1 101 ? -25.901 -4.904 -16.757 1.00 7.73 96 ALA A O 1
ATOM 676 N N . ILE A 1 102 ? -24.083 -3.766 -16.015 1.00 8.09 97 ILE A N 1
ATOM 677 C CA . ILE A 1 102 ? -23.088 -4.692 -16.498 1.00 7.74 97 ILE A CA 1
ATOM 678 C C . ILE A 1 102 ? -22.416 -5.332 -15.297 1.00 7.38 97 ILE A C 1
ATOM 679 O O . ILE A 1 102 ? -21.741 -4.687 -14.528 1.00 8.64 97 ILE A O 1
ATOM 684 N N . HIS A 1 103 ? -22.628 -6.630 -15.130 1.00 7.17 98 HIS A N 1
ATOM 685 C CA . HIS A 1 103 ? -22.050 -7.309 -13.982 1.00 6.87 98 HIS A CA 1
ATOM 686 C C . HIS A 1 103 ? -20.528 -7.232 -14.068 1.00 6.78 98 HIS A C 1
ATOM 687 O O . HIS A 1 103 ? -19.964 -7.362 -15.162 1.00 8.01 98 HIS A O 1
ATOM 694 N N . PRO A 1 104 ? -19.815 -7.070 -12.952 1.00 7.54 99 PRO A N 1
ATOM 695 C CA . PRO A 1 104 ? -18.360 -6.955 -13.037 1.00 8.78 99 PRO A CA 1
ATOM 696 C C . PRO A 1 104 ? -17.633 -8.160 -13.607 1.00 7.46 99 PRO A C 1
ATOM 697 O O . PRO A 1 104 ? -16.506 -8.014 -14.074 1.00 9.49 99 PRO A O 1
ATOM 701 N N . SER A 1 105 ? -18.211 -9.331 -13.553 1.00 7.29 100 SER A N 1
ATOM 702 C CA . SER A 1 105 ? -17.626 -10.533 -14.118 1.00 7.48 100 SER A CA 1
ATOM 703 C C . SER A 1 105 ? -17.775 -10.615 -15.603 1.00 7.60 100 SER A C 1
ATOM 704 O O . SER A 1 105 ? -17.112 -11.458 -16.234 1.00 9.47 100 SER A O 1
ATOM 707 N N . ALA A 1 106 ? -18.635 -9.814 -16.224 1.00 7.18 101 ALA A N 1
ATOM 708 C CA . ALA A 1 106 ? -18.757 -9.846 -17.671 1.00 7.15 101 ALA A CA 1
ATOM 709 C C . ALA A 1 106 ? -17.470 -9.314 -18.298 1.00 6.96 101 ALA A C 1
ATOM 710 O O . ALA A 1 106 ? -16.848 -8.373 -17.775 1.00 9.28 101 ALA A O 1
ATOM 712 N N . VAL A 1 107 ? -17.080 -9.907 -19.408 1.00 6.83 102 VAL A N 1
ATOM 713 C CA . VAL A 1 107 ? -15.904 -9.482 -20.168 1.00 7.33 102 VAL A CA 1
ATOM 714 C C . VAL A 1 107 ? -16.406 -8.757 -21.411 1.00 7.54 102 VAL A C 1
ATOM 715 O O . VAL A 1 107 ? -17.021 -9.374 -22.263 1.00 10.20 102 VAL A O 1
ATOM 719 N N . VAL A 1 108 ? -16.182 -7.482 -21.478 1.00 7.98 103 VAL A N 1
ATOM 720 C CA . VAL A 1 108 ? -16.615 -6.645 -22.581 1.00 8.80 103 VAL A CA 1
ATOM 721 C C . VAL A 1 108 ? -15.352 -6.076 -23.228 1.00 8.48 103 VAL A C 1
ATOM 722 O O . VAL A 1 108 ? -14.612 -5.310 -22.614 1.00 9.99 103 VAL A O 1
ATOM 726 N N . SER A 1 109 ? -15.060 -6.510 -24.449 1.00 8.15 104 SER A N 1
ATOM 727 C CA . SER A 1 109 ? -13.866 -6.083 -25.156 1.00 8.66 104 SER A CA 1
ATOM 728 C C . SER A 1 109 ? -13.824 -4.568 -25.265 1.00 8.48 104 SER A C 1
ATOM 729 O O . SER A 1 109 ? -14.848 -3.905 -25.390 1.00 9.05 104 SER A O 1
ATOM 732 N N . PRO A 1 110 ? -12.618 -4.004 -25.324 1.00 9.28 105 PRO A N 1
ATOM 733 C CA . PRO A 1 110 ? -12.481 -2.555 -25.435 1.00 10.21 105 PRO A CA 1
ATOM 734 C C . PRO A 1 110 ? -12.912 -1.974 -26.752 1.00 9.90 105 PRO A C 1
ATOM 735 O O . PRO A 1 110 ? -13.009 -0.746 -26.853 1.00 13.98 105 PRO A O 1
ATOM 739 N N . SER A 1 111 ? -13.137 -2.776 -27.785 1.00 8.62 106 SER A N 1
ATOM 740 C CA . SER A 1 111 ? -13.639 -2.285 -29.051 1.00 8.65 106 SER A CA 1
ATOM 741 C C . SER A 1 111 ? -15.143 -2.514 -29.197 1.00 8.75 106 SER A C 1
ATOM 742 O O . SER A 1 111 ? -15.679 -2.200 -30.263 1.00 10.96 106 SER A O 1
ATOM 745 N N . VAL A 1 112 ? -15.809 -2.977 -28.172 1.00 8.64 107 VAL A N 1
ATOM 746 C CA . VAL A 1 112 ? -17.278 -3.108 -28.213 1.00 8.85 107 VAL A CA 1
ATOM 747 C C . VAL A 1 112 ? -17.903 -1.717 -28.092 1.00 9.47 107 VAL A C 1
ATOM 748 O O . VAL A 1 112 ? -17.488 -0.912 -27.268 1.00 11.36 107 VAL A O 1
ATOM 752 N N . ARG A 1 113 ? -18.918 -1.474 -28.880 1.00 9.66 108 ARG A N 1
ATOM 753 C CA . ARG A 1 113 ? -19.741 -0.293 -28.769 1.00 10.81 108 ARG A CA 1
ATOM 754 C C . ARG A 1 113 ? -21.020 -0.644 -28.018 1.00 9.76 108 ARG A C 1
ATOM 755 O O . ARG A 1 113 ? -21.749 -1.512 -28.467 1.00 11.84 108 ARG A O 1
ATOM 763 N N . LEU A 1 114 ? -21.261 0.013 -26.910 1.00 11.26 109 LEU A N 1
ATOM 764 C CA . LEU A 1 114 ? -22.450 -0.200 -26.132 1.00 11.08 109 LEU A CA 1
ATOM 765 C C . LEU A 1 114 ? -23.397 0.979 -26.239 1.00 9.51 109 LEU A C 1
ATOM 766 O O . LEU A 1 114 ? -22.976 2.121 -26.138 1.00 11.55 109 LEU A O 1
ATOM 771 N N . GLY A 1 115 ? -24.659 0.663 -26.357 1.00 9.51 110 GLY A N 1
ATOM 772 C CA . GLY A 1 115 ? -25.711 1.613 -26.224 1.00 9.65 110 GLY A CA 1
ATOM 773 C C . GLY A 1 115 ? -26.015 1.931 -24.768 1.00 8.14 110 GLY A C 1
ATOM 774 O O . GLY A 1 115 ? -25.125 1.832 -23.900 1.00 10.10 110 GLY A O 1
ATOM 775 N N . GLU A 1 116 ? -27.238 2.333 -24.501 1.00 7.94 111 GLU A N 1
ATOM 776 C CA . GLU A 1 116 ? -27.708 2.748 -23.202 1.00 7.64 111 GLU A CA 1
ATOM 777 C C . GLU A 1 116 ? -28.872 1.840 -22.764 1.00 6.86 111 GLU A C 1
ATOM 778 O O . GLU A 1 116 ? -29.601 1.321 -23.600 1.00 7.37 111 GLU A O 1
ATOM 784 N N . GLY A 1 117 ? -29.044 1.654 -21.464 1.00 6.97 112 GLY A N 1
ATOM 785 C CA . GLY A 1 117 ? -30.088 0.777 -20.983 1.00 6.87 112 GLY A CA 1
ATOM 786 C C . GLY A 1 117 ? -29.795 -0.712 -21.239 1.00 6.13 112 GLY A C 1
ATOM 787 O O . GLY A 1 117 ? -30.748 -1.493 -21.225 1.00 6.57 112 GLY A O 1
ATOM 788 N N . VAL A 1 118 ? -28.546 -1.052 -21.441 1.00 6.54 113 VAL A N 1
ATOM 789 C CA . VAL A 1 118 ? -28.122 -2.418 -21.759 1.00 6.59 113 VAL A CA 1
ATOM 790 C C . VAL A 1 118 ? -27.871 -3.213 -20.480 1.00 6.04 113 VAL A C 1
ATOM 791 O O . VAL A 1 118 ? -27.190 -2.730 -19.590 1.00 7.01 113 VAL A O 1
ATOM 795 N N . ALA A 1 119 ? -28.405 -4.430 -20.424 1.00 6.07 114 ALA A N 1
ATOM 796 C CA . ALA A 1 119 ? -28.107 -5.380 -19.356 1.00 6.17 114 ALA A CA 1
ATOM 797 C C . ALA A 1 119 ? -27.097 -6.381 -19.872 1.00 5.81 114 ALA A C 1
ATOM 798 O O . ALA A 1 119 ? -27.311 -6.983 -20.919 1.00 6.54 114 ALA A O 1
ATOM 800 N N . VAL A 1 120 ? -26.026 -6.584 -19.106 1.00 6.54 115 VAL A N 1
ATOM 801 C CA . VAL A 1 120 ? -25.018 -7.595 -19.401 1.00 6.24 115 VAL A CA 1
ATOM 802 C C . VAL A 1 120 ? -24.793 -8.377 -18.113 1.00 6.28 115 VAL A C 1
ATOM 803 O O . VAL A 1 120 ? -24.295 -7.807 -17.123 1.00 7.23 115 VAL A O 1
ATOM 807 N N . MET A 1 121 ? -25.229 -9.609 -18.087 1.00 6.07 116 MET A N 1
ATOM 808 C CA . MET A 1 121 ? -25.244 -10.400 -16.868 1.00 5.98 116 MET A CA 1
ATOM 809 C C . MET A 1 121 ? -23.889 -11.041 -16.574 1.00 5.87 116 MET A C 1
ATOM 810 O O . MET A 1 121 ? -22.912 -10.947 -17.336 1.00 6.31 116 MET A O 1
ATOM 815 N N . ALA A 1 122 ? -23.825 -11.678 -15.414 1.00 5.87 117 ALA A N 1
ATOM 816 C CA . ALA A 1 122 ? -22.624 -12.383 -14.998 1.00 5.96 117 ALA A CA 1
ATOM 817 C C . ALA A 1 122 ? -22.203 -13.377 -16.040 1.00 6.05 117 ALA A C 1
ATOM 818 O O . ALA A 1 122 ? -23.032 -14.042 -16.689 1.00 6.43 117 ALA A O 1
ATOM 820 N N . GLY A 1 123 ? -20.882 -13.542 -16.178 1.00 6.58 118 GLY A N 1
ATOM 821 C CA . GLY A 1 123 ? -20.339 -14.590 -16.981 1.00 7.67 118 GLY A CA 1
ATOM 822 C C . GLY A 1 123 ? -20.382 -14.374 -18.481 1.00 7.04 118 GLY A C 1
ATOM 823 O O . GLY A 1 123 ? -20.006 -15.283 -19.212 1.00 8.91 118 GLY A O 1
ATOM 824 N N . VAL A 1 124 ? -20.853 -13.261 -18.943 1.00 5.95 119 VAL A N 1
ATOM 825 C CA . VAL A 1 124 ? -20.915 -12.950 -20.370 1.00 5.79 119 VAL A CA 1
ATOM 826 C C . VAL A 1 124 ? -19.524 -12.668 -20.900 1.00 5.79 119 VAL A C 1
ATOM 827 O O . VAL A 1 124 ? -18.668 -12.141 -20.199 1.00 6.98 119 VAL A O 1
ATOM 831 N N . ALA A 1 125 ? -19.303 -12.986 -22.192 1.00 5.64 120 ALA A N 1
ATOM 832 C CA . ALA A 1 125 ? -18.172 -12.486 -22.925 1.00 6.05 120 ALA A CA 1
ATOM 833 C C . ALA A 1 125 ? -18.647 -11.859 -24.217 1.00 5.70 120 ALA A C 1
ATOM 834 O O . ALA A 1 125 ? -19.417 -12.495 -24.955 1.00 6.95 120 ALA A O 1
ATOM 836 N N . ILE A 1 126 ? -18.181 -10.669 -24.523 1.00 6.12 121 ILE A N 1
ATOM 837 C CA . ILE A 1 126 ? -18.459 -9.964 -25.757 1.00 6.22 121 ILE A CA 1
ATOM 838 C C . ILE A 1 126 ? -17.110 -9.564 -26.381 1.00 6.17 121 ILE A C 1
ATOM 839 O O . ILE A 1 126 ? -16.344 -8.836 -25.757 1.00 7.18 121 ILE A O 1
ATOM 844 N N . ASN A 1 127 ? -16.851 -10.068 -27.580 1.00 6.34 122 ASN A N 1
ATOM 845 C CA . ASN A 1 127 ? -15.578 -9.880 -28.247 1.00 6.43 122 ASN A CA 1
ATOM 846 C C . ASN A 1 127 ? -15.570 -8.720 -29.234 1.00 6.37 122 ASN A C 1
ATOM 847 O O . ASN A 1 127 ? -16.572 -8.036 -29.473 1.00 7.43 122 ASN A O 1
ATOM 852 N N . ALA A 1 128 ? -14.387 -8.520 -29.815 1.00 6.55 123 ALA A N 1
ATOM 853 C CA . ALA A 1 128 ? -13.981 -7.387 -30.605 1.00 6.77 123 ALA A CA 1
ATOM 854 C C . ALA A 1 128 ? -15.007 -6.910 -31.613 1.00 6.79 123 ALA A C 1
ATOM 855 O O . ALA A 1 128 ? -15.560 -7.682 -32.387 1.00 7.21 123 ALA A O 1
ATOM 857 N N . ASP A 1 129 ? -15.217 -5.610 -31.679 1.00 7.35 124 ASP A N 1
ATOM 858 C CA . ASP A 1 129 ? -15.883 -4.897 -32.708 1.00 8.09 124 ASP A CA 1
ATOM 859 C C . ASP A 1 129 ? -17.353 -5.320 -32.792 1.00 8.39 124 ASP A C 1
ATOM 860 O O . ASP A 1 129 ? -17.985 -5.161 -33.838 1.00 12.56 124 ASP A O 1
ATOM 865 N N . SER A 1 130 ? -17.927 -5.793 -31.705 1.00 7.57 125 SER A N 1
ATOM 866 C CA . SER A 1 130 ? -19.341 -5.992 -31.629 1.00 7.48 125 SER A CA 1
ATOM 867 C C . SER A 1 130 ? -20.056 -4.698 -31.186 1.00 8.02 125 SER A C 1
ATOM 868 O O . SER A 1 130 ? -19.517 -3.895 -30.451 1.00 10.87 125 SER A O 1
ATOM 871 N N . TRP A 1 131 ? -21.255 -4.515 -31.725 1.00 7.98 126 TRP A N 1
ATOM 872 C CA . TRP A 1 131 ? -22.068 -3.341 -31.461 1.00 8.65 126 TRP A CA 1
ATOM 873 C C . TRP A 1 131 ? -23.368 -3.817 -30.783 1.00 8.95 126 TRP A C 1
ATOM 874 O O . TRP A 1 131 ? -24.024 -4.699 -31.283 1.00 10.05 126 TRP A O 1
ATOM 885 N N . ILE A 1 132 ? -23.664 -3.210 -29.635 1.00 9.06 127 ILE A N 1
ATOM 886 C CA . ILE A 1 132 ? -24.777 -3.608 -28.802 1.00 9.77 127 ILE A CA 1
ATOM 887 C C . ILE A 1 132 ? -25.776 -2.457 -28.700 1.00 9.17 127 ILE A C 1
ATOM 888 O O . ILE A 1 132 ? -25.451 -1.427 -28.091 1.00 10.72 127 ILE A O 1
ATOM 893 N N . GLY A 1 133 ? -26.927 -2.608 -29.277 1.00 8.98 128 GLY A N 1
ATOM 894 C CA . GLY A 1 133 ? -27.917 -1.578 -29.303 1.00 8.75 128 GLY A CA 1
ATOM 895 C C . GLY A 1 133 ? -28.535 -1.265 -27.961 1.00 7.48 128 GLY A C 1
ATOM 896 O O . GLY A 1 133 ? -28.483 -2.030 -26.999 1.00 7.62 128 GLY A O 1
ATOM 897 N N . ASP A 1 134 ? -29.156 -0.081 -27.903 1.00 7.64 129 ASP A N 1
ATOM 898 C CA . ASP A 1 134 ? -29.837 0.350 -26.692 1.00 7.15 129 ASP A CA 1
ATOM 899 C C . ASP A 1 134 ? -30.819 -0.716 -26.241 1.00 6.53 129 ASP A C 1
ATOM 900 O O . ASP A 1 134 ? -31.488 -1.362 -27.054 1.00 7.03 129 ASP A O 1
ATOM 905 N N . LEU A 1 135 ? -30.921 -0.909 -24.931 1.00 6.43 130 LEU A N 1
ATOM 906 C CA . LEU A 1 135 ? -31.945 -1.729 -24.333 1.00 6.36 130 LEU A CA 1
ATOM 907 C C . LEU A 1 135 ? -31.771 -3.199 -24.651 1.00 5.95 130 LEU A C 1
ATOM 908 O O . LEU A 1 135 ? -32.663 -4.012 -24.337 1.00 6.88 130 LEU A O 1
ATOM 913 N N . ALA A 1 136 ? -30.643 -3.625 -25.203 1.00 6.39 131 ALA A N 1
ATOM 914 C CA . ALA A 1 136 ? -30.389 -5.044 -25.356 1.00 6.28 131 ALA A CA 1
ATOM 915 C C . ALA A 1 136 ? -30.231 -5.710 -23.988 1.00 5.79 131 ALA A C 1
ATOM 916 O O . ALA A 1 136 ? -29.812 -5.087 -23.025 1.00 6.53 131 ALA A O 1
ATOM 918 N N . ILE A 1 137 ? -30.526 -7.015 -23.936 1.00 5.75 132 ILE A N 1
ATOM 919 C CA . ILE A 1 137 ? -30.174 -7.875 -22.811 1.00 5.77 132 ILE A CA 1
ATOM 920 C C . ILE A 1 137 ? -29.217 -8.950 -23.322 1.00 5.54 132 ILE A C 1
ATOM 921 O O . ILE A 1 137 ? -29.547 -9.671 -24.253 1.00 6.05 132 ILE A O 1
ATOM 926 N N . ILE A 1 138 ? -28.035 -9.031 -22.711 1.00 5.41 133 ILE A N 1
ATOM 927 C CA . ILE A 1 138 ? -27.076 -10.093 -22.955 1.00 5.40 133 ILE A CA 1
ATOM 928 C C . ILE A 1 138 ? -27.035 -10.878 -21.649 1.00 5.08 133 ILE A C 1
ATOM 929 O O . ILE A 1 138 ? -26.419 -10.462 -20.669 1.00 5.48 133 ILE A O 1
ATOM 942 N N . ASN A 1 139 ? -27.813 -11.964 -21.623 1.00 5.11 134 ASN A N 1
ATOM 943 C CA . ASN A 1 139 ? -28.132 -12.625 -20.367 1.00 5.13 134 ASN A CA 1
ATOM 944 C C . ASN A 1 139 ? -27.025 -13.600 -19.928 1.00 5.02 134 ASN A C 1
ATOM 945 O O . ASN A 1 139 ? -26.018 -13.770 -20.582 1.00 5.56 134 ASN A O 1
ATOM 950 N N . THR A 1 140 ? -27.250 -14.222 -18.789 1.00 5.32 135 THR A N 1
ATOM 951 C CA . THR A 1 140 ? -26.219 -14.850 -17.983 1.00 5.39 135 THR A CA 1
ATOM 952 C C . THR A 1 140 ? -25.447 -15.855 -18.790 1.00 5.23 135 THR A C 1
ATOM 953 O O . THR A 1 140 ? -26.021 -16.790 -19.362 1.00 5.61 135 THR A O 1
ATOM 957 N N . GLY A 1 141 ? -24.119 -15.714 -18.814 1.00 5.52 136 GLY A N 1
ATOM 958 C CA . GLY A 1 141 ? -23.281 -16.656 -19.493 1.00 6.04 136 GLY A CA 1
ATOM 959 C C . GLY A 1 141 ? -23.279 -16.594 -21.011 1.00 6.09 136 GLY A C 1
ATOM 960 O O . GLY A 1 141 ? -22.617 -17.431 -21.636 1.00 7.97 136 GLY A O 1
ATOM 961 N N . ALA A 1 142 ? -23.999 -15.682 -21.616 1.00 5.49 137 ALA A N 1
ATOM 962 C CA . ALA A 1 142 ? -24.047 -15.621 -23.067 1.00 5.67 137 ALA A CA 1
ATOM 963 C C . ALA A 1 142 ? -22.692 -15.185 -23.646 1.00 5.37 137 ALA A C 1
ATOM 964 O O . ALA A 1 142 ? -21.924 -14.456 -23.024 1.00 6.35 137 ALA A O 1
ATOM 966 N N . VAL A 1 143 ? -22.467 -15.632 -24.880 1.00 5.74 138 VAL A N 1
ATOM 967 C CA . VAL A 1 143 ? -21.273 -15.338 -25.639 1.00 5.92 138 VAL A CA 1
ATOM 968 C C . VAL A 1 143 ? -21.626 -14.620 -26.912 1.00 6.05 138 VAL A C 1
ATOM 969 O O . VAL A 1 143 ? -22.461 -15.095 -27.688 1.00 6.86 138 VAL A O 1
ATOM 973 N N . VAL A 1 144 ? -20.973 -13.481 -27.145 1.00 6.40 139 VAL A N 1
ATOM 974 C CA . VAL A 1 144 ? -21.123 -12.694 -28.367 1.00 6.59 139 VAL A CA 1
ATOM 975 C C . VAL A 1 144 ? -19.728 -12.587 -28.955 1.00 6.54 139 VAL A C 1
ATOM 976 O O . VAL A 1 144 ? -18.881 -11.899 -28.403 1.00 7.55 139 VAL A O 1
ATOM 980 N N . ASP A 1 145 ? -19.462 -13.309 -30.041 1.00 6.36 140 ASP A N 1
ATOM 981 C CA . ASP A 1 145 ? -18.121 -13.324 -30.590 1.00 6.50 140 ASP A CA 1
ATOM 982 C C . ASP A 1 145 ? -17.901 -12.071 -31.446 1.00 6.78 140 ASP A C 1
ATOM 983 O O . ASP A 1 145 ? -18.698 -11.141 -31.468 1.00 7.91 140 ASP A O 1
ATOM 988 N N . HIS A 1 146 ? -16.761 -12.024 -32.130 1.00 6.50 141 HIS A N 1
ATOM 989 C CA . HIS A 1 146 ? -16.330 -10.820 -32.809 1.00 6.68 141 HIS A CA 1
ATOM 990 C C . HIS A 1 146 ? -17.340 -10.397 -33.887 1.00 6.58 141 HIS A C 1
ATOM 991 O O . HIS A 1 146 ? -17.961 -11.203 -34.544 1.00 7.14 141 HIS A O 1
ATOM 998 N N . ASP A 1 147 ? -17.402 -9.073 -34.076 1.00 6.98 142 ASP A N 1
ATOM 999 C CA . ASP A 1 147 ? -18.086 -8.492 -35.236 1.00 7.72 142 ASP A CA 1
ATOM 1000 C C . ASP A 1 147 ? -19.579 -8.740 -35.256 1.00 7.84 142 ASP A C 1
ATOM 1001 O O . ASP A 1 147 ? -20.187 -8.753 -36.317 1.00 10.26 142 ASP A O 1
ATOM 1006 N N . CYS A 1 148 ? -20.233 -8.902 -34.131 1.00 7.36 143 CYS A N 1
ATOM 1007 C CA . CYS A 1 148 ? -21.649 -9.023 -34.064 1.00 7.36 143 CYS A CA 1
ATOM 1008 C C . CYS A 1 148 ? -22.346 -7.652 -33.999 1.00 7.75 143 CYS A C 1
ATOM 1009 O O . CYS A 1 148 ? -21.751 -6.653 -33.600 1.00 9.79 143 CYS A O 1
ATOM 1012 N N . ARG A 1 149 ? -23.604 -7.640 -34.404 1.00 7.81 144 ARG A N 1
ATOM 1013 C CA . ARG A 1 149 ? -24.430 -6.446 -34.406 1.00 9.45 144 ARG A CA 1
ATOM 1014 C C . ARG A 1 149 ? -25.744 -6.784 -33.750 1.00 10.02 144 ARG A C 1
ATOM 1015 O O . ARG A 1 149 ? -26.516 -7.559 -34.318 1.00 13.25 144 ARG A O 1
ATOM 1023 N N . LEU A 1 150 ? -26.011 -6.241 -32.569 1.00 8.70 145 LEU A N 1
ATOM 1024 C CA . LEU A 1 150 ? -27.210 -6.568 -31.828 1.00 9.15 145 LEU A CA 1
ATOM 1025 C C . LEU A 1 150 ? -28.134 -5.360 -31.843 1.00 8.25 145 LEU A C 1
ATOM 1026 O O . LEU A 1 150 ? -27.778 -4.257 -31.361 1.00 9.22 145 LEU A O 1
ATOM 1031 N N . GLY A 1 151 ? -29.313 -5.518 -32.413 1.00 8.09 146 GLY A N 1
ATOM 1032 C CA . GLY A 1 151 ? -30.258 -4.433 -32.523 1.00 8.78 146 GLY A CA 1
ATOM 1033 C C . GLY A 1 151 ? -30.858 -4.027 -31.209 1.00 7.36 146 GLY A C 1
ATOM 1034 O O . GLY A 1 151 ? -30.812 -4.721 -30.201 1.00 7.91 146 GLY A O 1
ATOM 1035 N N . ALA A 1 152 ? -31.453 -2.846 -31.218 1.00 8.19 147 ALA A N 1
ATOM 1036 C CA . ALA A 1 152 ? -32.078 -2.294 -30.022 1.00 8.00 147 ALA A CA 1
ATOM 1037 C C . ALA A 1 152 ? -33.103 -3.275 -29.490 1.00 6.84 147 ALA A C 1
ATOM 1038 O O . ALA A 1 152 ? -33.897 -3.854 -30.214 1.00 7.66 147 ALA A O 1
ATOM 1040 N N . ALA A 1 153 ? -33.086 -3.421 -28.172 1.00 6.75 148 ALA A N 1
ATOM 1041 C CA . ALA A 1 153 ? -34.093 -4.151 -27.423 1.00 6.71 148 ALA A CA 1
ATOM 1042 C C . ALA A 1 153 ? -34.143 -5.621 -27.776 1.00 6.35 148 ALA A C 1
ATOM 1043 O O . ALA A 1 153 ? -35.132 -6.293 -27.445 1.00 7.16 148 ALA A O 1
ATOM 1045 N N . CYS A 1 154 ? -33.076 -6.190 -28.365 1.00 6.45 149 CYS A N 1
ATOM 1046 C CA . CYS A 1 154 ? -33.034 -7.643 -28.504 1.00 6.26 149 CYS A CA 1
ATOM 1047 C C . CYS A 1 154 ? -32.646 -8.275 -27.144 1.00 6.18 149 CYS A C 1
ATOM 1048 O O . CYS A 1 154 ? -32.267 -7.605 -26.191 1.00 6.57 149 CYS A O 1
ATOM 1051 N N . HIS A 1 155 ? -32.761 -9.604 -27.104 1.00 6.22 150 HIS A N 1
ATOM 1052 C CA . HIS A 1 155 ? -32.468 -10.382 -25.892 1.00 5.79 150 HIS A CA 1
ATOM 1053 C C . HIS A 1 155 ? -31.766 -11.658 -26.303 1.00 5.52 150 HIS A C 1
ATOM 1054 O O . HIS A 1 155 ? -32.355 -12.507 -26.976 1.00 6.21 150 HIS A O 1
ATOM 1061 N N A LEU A 1 156 ? -30.504 -11.785 -25.892 0.65 5.48 151 LEU A N 1
ATOM 1062 N N B LEU A 1 156 ? -30.514 -11.782 -25.897 0.35 5.66 151 LEU A N 1
ATOM 1063 C CA A LEU A 1 156 ? -29.752 -13.010 -26.006 0.65 6.02 151 LEU A CA 1
ATOM 1064 C CA B LEU A 1 156 ? -29.717 -12.993 -26.000 0.35 5.54 151 LEU A CA 1
ATOM 1065 C C A LEU A 1 156 ? -29.875 -13.720 -24.652 0.65 5.54 151 LEU A C 1
ATOM 1066 C C B LEU A 1 156 ? -29.870 -13.715 -24.663 0.35 5.74 151 LEU A C 1
ATOM 1067 O O A LEU A 1 156 ? -29.364 -13.255 -23.650 0.65 6.25 151 LEU A O 1
ATOM 1068 O O B LEU A 1 156 ? -29.366 -13.249 -23.647 0.35 6.11 151 LEU A O 1
ATOM 1077 N N . GLY A 1 157 ? -30.619 -14.831 -24.647 1.00 5.98 152 GLY A N 1
ATOM 1078 C CA . GLY A 1 157 ? -30.936 -15.477 -23.423 1.00 5.97 152 GLY A CA 1
ATOM 1079 C C . GLY A 1 157 ? -29.742 -16.152 -22.758 1.00 5.60 152 GLY A C 1
ATOM 1080 O O . GLY A 1 157 ? -28.648 -16.223 -23.311 1.00 5.83 152 GLY A O 1
ATOM 1081 N N . PRO A 1 158 ? -29.942 -16.640 -21.525 1.00 5.71 153 PRO A N 1
ATOM 1082 C CA . PRO A 1 158 ? -28.834 -17.246 -20.793 1.00 5.57 153 PRO A CA 1
ATOM 1083 C C . PRO A 1 158 ? -28.159 -18.338 -21.609 1.00 5.26 153 PRO A C 1
ATOM 1084 O O . PRO A 1 158 ? -28.821 -19.141 -22.243 1.00 5.88 153 PRO A O 1
ATOM 1088 N N . ALA A 1 159 ? -26.827 -18.349 -21.570 1.00 5.55 154 ALA A N 1
ATOM 1089 C CA . ALA A 1 159 ? -26.037 -19.409 -22.162 1.00 6.05 154 ALA A CA 1
ATOM 1090 C C . ALA A 1 159 ? -26.210 -19.486 -23.680 1.00 6.42 154 ALA A C 1
ATOM 1091 O O . ALA A 1 159 ? -25.796 -20.481 -24.295 1.00 10.02 154 ALA A O 1
ATOM 1093 N N . SER A 1 160 ? -26.730 -18.473 -24.326 1.00 6.62 155 SER A N 1
ATOM 1094 C CA . SER A 1 160 ? -26.784 -18.417 -25.779 1.00 6.59 155 SER A CA 1
ATOM 1095 C C . SER A 1 160 ? -25.414 -18.045 -26.336 1.00 6.41 155 SER A C 1
ATOM 1096 O O . SER A 1 160 ? -24.559 -17.548 -25.599 1.00 8.18 155 SER A O 1
ATOM 1101 N N . ALA A 1 161 ? -25.194 -18.270 -27.607 1.00 6.30 156 ALA A N 1
ATOM 1102 C CA . ALA A 1 161 ? -23.884 -17.989 -28.200 1.00 6.42 156 ALA A CA 1
ATOM 1103 C C . ALA A 1 161 ? -24.040 -17.617 -29.663 1.00 6.33 156 ALA A C 1
ATOM 1104 O O . ALA A 1 161 ? -24.663 -18.330 -30.435 1.00 7.44 156 ALA A O 1
ATOM 1106 N N . LEU A 1 162 ? -23.406 -16.505 -30.026 1.00 6.36 157 LEU A N 1
ATOM 1107 C CA . LEU A 1 162 ? -23.297 -16.028 -31.392 1.00 6.16 157 LEU A CA 1
ATOM 1108 C C . LEU A 1 162 ? -21.860 -16.158 -31.835 1.00 6.38 157 LEU A C 1
ATOM 1109 O O . LEU A 1 162 ? -20.980 -15.567 -31.241 1.00 7.93 157 LEU A O 1
ATOM 1114 N N . ALA A 1 163 ? -21.622 -16.937 -32.918 1.00 6.76 158 ALA A N 1
ATOM 1115 C CA . ALA A 1 163 ? -20.253 -17.241 -33.349 1.00 7.81 158 ALA A CA 1
ATOM 1116 C C . ALA A 1 163 ? -19.610 -16.301 -34.270 1.00 9.57 158 ALA A C 1
ATOM 1117 O O . ALA A 1 163 ? -18.772 -16.699 -35.104 1.00 13.32 158 ALA A O 1
ATOM 1119 N N . GLY A 1 164 ? -19.947 -15.084 -34.186 1.00 11.38 159 GLY A N 1
ATOM 1120 C CA . GLY A 1 164 ? -19.112 -14.019 -34.932 1.00 12.04 159 GLY A CA 1
ATOM 1121 C C . GLY A 1 164 ? -19.802 -13.615 -36.206 1.00 8.98 159 GLY A C 1
ATOM 1122 O O . GLY A 1 164 ? -20.415 -14.391 -36.943 1.00 11.11 159 GLY A O 1
ATOM 1123 N N . GLY A 1 165 ? -19.777 -12.288 -36.467 1.00 7.85 160 GLY A N 1
ATOM 1124 C CA . GLY A 1 165 ? -20.401 -11.738 -37.654 1.00 7.89 160 GLY A CA 1
ATOM 1125 C C . GLY A 1 165 ? -21.906 -11.917 -37.726 1.00 7.99 160 GLY A C 1
ATOM 1126 O O . GLY A 1 165 ? -22.472 -11.837 -38.817 1.00 10.06 160 GLY A O 1
ATOM 1127 N N . VAL A 1 166 ? -22.553 -12.119 -36.578 1.00 7.59 161 VAL A N 1
ATOM 1128 C CA . VAL A 1 166 ? -23.985 -12.335 -36.517 1.00 7.45 161 VAL A CA 1
ATOM 1129 C C . VAL A 1 166 ? -24.701 -11.012 -36.292 1.00 7.84 161 VAL A C 1
ATOM 1130 O O . VAL A 1 166 ? -24.269 -10.204 -35.428 1.00 8.86 161 VAL A O 1
ATOM 1134 N N . SER A 1 167 ? -25.801 -10.808 -37.024 1.00 7.86 162 SER A N 1
ATOM 1135 C CA . SER A 1 167 ? -26.641 -9.624 -36.843 1.00 8.14 162 SER A CA 1
ATOM 1136 C C . SER A 1 167 ? -27.971 -10.086 -36.289 1.00 8.32 162 SER A C 1
ATOM 1137 O O . SER A 1 167 ? -28.592 -11.006 -36.819 1.00 9.92 162 SER A O 1
ATOM 1142 N N . VAL A 1 168 ? -28.426 -9.450 -35.209 1.00 9.23 163 VAL A N 1
ATOM 1143 C CA . VAL A 1 168 ? -29.641 -9.779 -34.537 1.00 9.19 163 VAL A CA 1
ATOM 1144 C C . VAL A 1 168 ? -30.582 -8.556 -34.602 1.00 8.95 163 VAL A C 1
ATOM 1145 O O . VAL A 1 168 ? -30.176 -7.444 -34.172 1.00 10.01 163 VAL A O 1
ATOM 1149 N N . GLY A 1 169 ? -31.749 -8.693 -35.151 1.00 8.97 164 GLY A N 1
ATOM 1150 C CA . GLY A 1 169 ? -32.624 -7.576 -35.343 1.00 8.88 164 GLY A CA 1
ATOM 1151 C C . GLY A 1 169 ? -33.236 -7.056 -34.058 1.00 7.62 164 GLY A C 1
ATOM 1152 O O . GLY A 1 169 ? -33.245 -7.695 -33.015 1.00 7.65 164 GLY A O 1
ATOM 1153 N N . GLU A 1 170 ? -33.832 -5.858 -34.162 1.00 8.51 165 GLU A N 1
ATOM 1154 C CA . GLU A 1 170 ? -34.508 -5.230 -33.049 1.00 7.88 165 GLU A CA 1
ATOM 1155 C C . GLU A 1 170 ? -35.522 -6.166 -32.465 1.00 7.06 165 GLU A C 1
ATOM 1156 O O . GLU A 1 170 ? -36.313 -6.774 -33.189 1.00 7.64 165 GLU A O 1
ATOM 1162 N N . ARG A 1 171 ? -35.532 -6.240 -31.137 1.00 7.37 166 ARG A N 1
ATOM 1163 C CA . ARG A 1 171 ? -36.529 -7.005 -30.375 1.00 7.29 166 ARG A CA 1
ATOM 1164 C C . ARG A 1 171 ? -36.461 -8.504 -30.619 1.00 6.99 166 ARG A C 1
ATOM 1165 O O . ARG A 1 171 ? -37.334 -9.213 -30.090 1.00 7.43 166 ARG A O 1
ATOM 1173 N N . ALA A 1 172 ? -35.483 -9.029 -31.331 1.00 6.74 167 ALA A N 1
ATOM 1174 C CA . ALA A 1 172 ? -35.386 -10.481 -31.477 1.00 6.73 167 ALA A CA 1
ATOM 1175 C C . ALA A 1 172 ? -35.041 -11.091 -30.099 1.00 6.38 167 ALA A C 1
ATOM 1176 O O . ALA A 1 172 ? -34.472 -10.438 -29.239 1.00 6.78 167 ALA A O 1
ATOM 1178 N N . PHE A 1 173 ? -35.407 -12.352 -29.964 1.00 7.35 168 PHE A N 1
ATOM 1179 C CA . PHE A 1 173 ? -35.229 -13.063 -28.697 1.00 7.46 168 PHE A CA 1
ATOM 1180 C C . PHE A 1 173 ? -34.665 -14.457 -28.974 1.00 7.02 168 PHE A C 1
ATOM 1181 O O . PHE A 1 173 ? -35.252 -15.222 -29.687 1.00 9.59 168 PHE A O 1
ATOM 1189 N N . LEU A 1 174 ? -33.494 -14.738 -28.399 1.00 6.61 169 LEU A N 1
ATOM 1190 C CA . LEU A 1 174 ? -32.877 -16.044 -28.468 1.00 6.70 169 LEU A CA 1
ATOM 1191 C C . LEU A 1 174 ? -33.028 -16.714 -27.104 1.00 6.47 169 LEU A C 1
ATOM 1192 O O . LEU A 1 174 ? -32.546 -16.185 -26.088 1.00 7.43 169 LEU A O 1
ATOM 1197 N N . GLY A 1 175 ? -33.696 -17.857 -27.060 1.00 6.43 170 GLY A N 1
ATOM 1198 C CA . GLY A 1 175 ? -33.912 -18.561 -25.820 1.00 6.98 170 GLY A CA 1
ATOM 1199 C C . GLY A 1 175 ? -32.647 -19.155 -25.248 1.00 6.17 170 GLY A C 1
ATOM 1200 O O . GLY A 1 175 ? -31.585 -19.190 -25.868 1.00 6.99 170 GLY A O 1
ATOM 1201 N N . VAL A 1 176 ? -32.799 -19.695 -24.032 1.00 6.70 171 VAL A N 1
ATOM 1202 C CA . VAL A 1 176 ? -31.668 -20.266 -23.300 1.00 6.13 171 VAL A CA 1
ATOM 1203 C C . VAL A 1 176 ? -30.924 -21.280 -24.183 1.00 5.84 171 VAL A C 1
ATOM 1204 O O . VAL A 1 176 ? -31.473 -22.185 -24.778 1.00 6.82 171 VAL A O 1
ATOM 1208 N N . GLY A 1 177 ? -29.619 -21.094 -24.287 1.00 5.94 172 GLY A N 1
ATOM 1209 C CA . GLY A 1 177 ? -28.779 -22.012 -25.005 1.00 6.28 172 GLY A CA 1
ATOM 1210 C C . GLY A 1 177 ? -28.919 -21.985 -26.503 1.00 6.35 172 GLY A C 1
ATOM 1211 O O . GLY A 1 177 ? -28.413 -22.898 -27.171 1.00 8.67 172 GLY A O 1
ATOM 1212 N N . ALA A 1 178 ? -29.529 -21.016 -27.102 1.00 6.50 173 ALA A N 1
ATOM 1213 C CA . ALA A 1 178 ? -29.580 -20.899 -28.557 1.00 7.21 173 ALA A CA 1
ATOM 1214 C C . ALA A 1 178 ? -28.176 -20.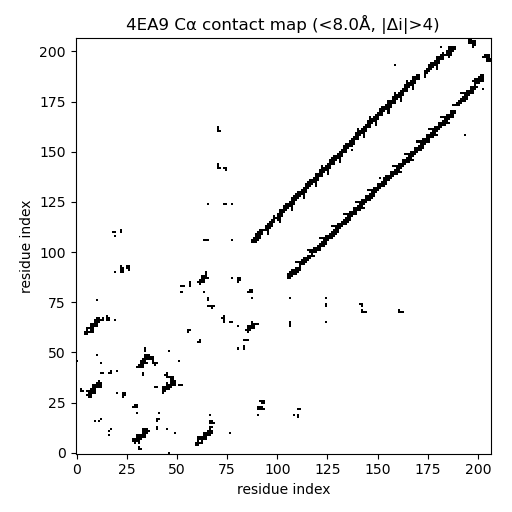634 -29.082 1.00 6.56 173 ALA A C 1
ATOM 1215 O O . ALA A 1 178 ? -27.326 -20.057 -28.389 1.00 8.21 173 ALA A O 1
ATOM 1217 N N . ARG A 1 179 ? -27.922 -21.033 -30.325 1.00 6.27 174 ARG A N 1
ATOM 1218 C CA A ARG A 1 179 ? -26.650 -20.887 -30.984 0.47 6.13 174 ARG A CA 1
ATOM 1219 C CA B ARG A 1 179 ? -26.638 -20.846 -30.963 0.53 6.46 174 ARG A CA 1
ATOM 1220 C C . ARG A 1 179 ? -26.848 -20.330 -32.371 1.00 6.28 174 ARG A C 1
ATOM 1221 O O . ARG A 1 179 ? -27.816 -20.746 -33.022 1.00 7.67 174 ARG A O 1
ATOM 1236 N N . VAL A 1 180 ? -25.951 -19.500 -32.836 1.00 6.35 175 VAL A N 1
ATOM 1237 C CA . VAL A 1 180 ? -25.995 -18.982 -34.185 1.00 6.70 175 VAL A CA 1
ATOM 1238 C C . VAL A 1 180 ? -24.586 -19.091 -34.808 1.00 6.41 175 VAL A C 1
ATOM 1239 O O . VAL A 1 180 ? -23.626 -18.635 -34.201 1.00 6.85 175 VAL A O 1
ATOM 1243 N N . ILE A 1 181 ? -24.520 -19.697 -35.973 1.00 6.73 176 ILE A N 1
ATOM 1244 C CA . ILE A 1 181 ? -23.247 -19.887 -36.650 1.00 7.07 176 ILE A CA 1
ATOM 1245 C C . ILE A 1 181 ? -22.767 -18.574 -37.302 1.00 7.12 176 ILE A C 1
ATOM 1246 O O . ILE A 1 181 ? -23.543 -17.618 -37.432 1.00 7.48 176 ILE A O 1
ATOM 1251 N N . PRO A 1 182 ? -21.510 -18.510 -37.728 1.00 7.43 177 PRO A N 1
ATOM 1252 C CA . PRO A 1 182 ? -20.992 -17.247 -38.215 1.00 7.70 177 PRO A CA 1
ATOM 1253 C C . PRO A 1 182 ? -21.758 -16.668 -39.357 1.00 8.02 177 PRO A C 1
ATOM 1254 O O . PRO A 1 182 ? -22.227 -17.378 -40.280 1.00 8.94 177 PRO A O 1
ATOM 1258 N N . GLY A 1 183 ? -21.893 -15.334 -39.362 1.00 8.46 178 GLY A N 1
ATOM 1259 C CA . GLY A 1 183 ? -22.345 -14.610 -40.497 1.00 9.39 178 GLY A CA 1
ATOM 1260 C C . GLY A 1 183 ? -23.841 -14.528 -40.682 1.00 8.87 178 GLY A C 1
ATOM 1261 O O . GLY A 1 183 ? -24.322 -13.881 -41.609 1.00 11.94 178 GLY A O 1
ATOM 1262 N N . VAL A 1 184 ? -24.621 -15.188 -39.838 1.00 7.82 179 VAL A N 1
ATOM 1263 C CA . VAL A 1 184 ? -26.073 -15.250 -39.987 1.00 8.12 179 VAL A CA 1
ATOM 1264 C C . VAL A 1 184 ? -26.710 -13.933 -39.552 1.00 7.68 179 VAL A C 1
ATOM 1265 O O . VAL A 1 184 ? -26.259 -13.271 -38.625 1.00 8.85 179 VAL A O 1
ATOM 1269 N N . THR A 1 185 ? -27.799 -13.582 -40.237 1.00 8.33 180 THR A N 1
ATOM 1270 C CA . THR A 1 185 ? -28.664 -12.461 -39.886 1.00 8.43 180 THR A CA 1
ATOM 1271 C C . THR A 1 185 ? -30.013 -12.999 -39.435 1.00 8.45 180 THR A C 1
ATOM 1272 O O . THR A 1 185 ? -30.617 -13.805 -40.124 1.00 10.00 180 THR A O 1
ATOM 1276 N N . ILE A 1 186 ? -30.466 -12.460 -38.315 1.00 8.33 181 ILE A N 1
ATOM 1277 C CA . ILE A 1 186 ? -31.776 -12.790 -37.754 1.00 8.69 181 ILE A CA 1
ATOM 1278 C C . ILE A 1 186 ? -32.619 -11.530 -37.743 1.00 8.50 181 ILE A C 1
ATOM 1279 O O . ILE A 1 186 ? -32.201 -10.509 -37.209 1.00 8.64 181 ILE A O 1
ATOM 1284 N N . GLY A 1 187 ? -33.811 -11.607 -38.318 1.00 8.80 182 GLY A N 1
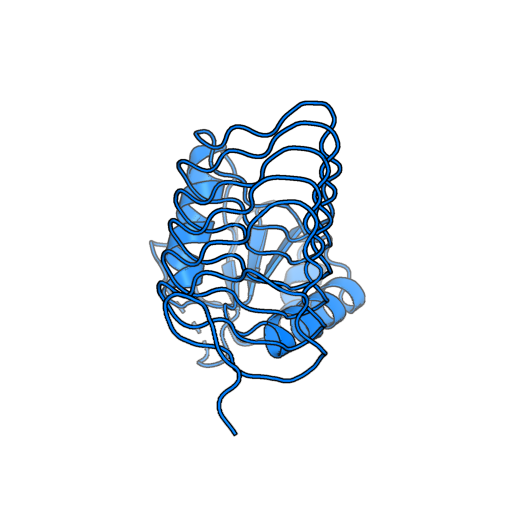ATOM 1285 C CA . GLY A 1 187 ? -34.659 -10.432 -38.431 1.00 9.03 182 GLY A CA 1
ATOM 1286 C C . GLY A 1 187 ? -35.216 -9.942 -37.102 1.00 8.33 182 GLY A C 1
ATOM 1287 O O . GLY A 1 187 ? -35.180 -10.599 -36.072 1.00 9.27 182 GLY A O 1
ATOM 1288 N N . ALA A 1 188 ? -35.745 -8.728 -37.192 1.00 8.80 183 ALA A N 1
ATOM 1289 C CA . ALA A 1 188 ? -36.421 -8.097 -36.078 1.00 8.33 183 ALA A CA 1
ATOM 1290 C C . ALA A 1 188 ? -37.604 -8.960 -35.654 1.00 7.81 183 ALA A C 1
ATOM 1291 O O . ALA A 1 188 ? -38.284 -9.580 -36.453 1.00 8.85 183 ALA A O 1
ATOM 1293 N N . ASP A 1 189 ? -37.889 -8.964 -34.325 1.00 7.78 184 ASP A N 1
ATOM 1294 C CA . ASP A 1 189 ? -39.057 -9.571 -33.761 1.00 8.82 184 ASP A CA 1
ATOM 1295 C C . ASP A 1 189 ? -39.072 -11.101 -33.913 1.00 9.31 184 ASP A C 1
ATOM 1296 O O . ASP A 1 189 ? -40.092 -11.732 -33.660 1.00 16.47 184 ASP A O 1
ATOM 1301 N N . THR A 1 190 ? -37.979 -11.722 -34.279 1.00 7.74 185 THR A N 1
ATOM 1302 C CA . THR A 1 190 ? -37.912 -13.159 -34.392 1.00 7.49 185 THR A CA 1
ATOM 1303 C C . THR A 1 190 ? -37.544 -13.785 -33.055 1.00 7.52 185 THR A C 1
ATOM 1304 O O . THR A 1 190 ? -36.825 -13.220 -32.266 1.00 9.92 185 THR A O 1
ATOM 1308 N N . ILE A 1 191 ? -38.089 -14.989 -32.836 1.00 7.48 186 ILE A N 1
ATOM 1309 C CA . ILE A 1 191 ? -37.822 -15.801 -31.656 1.00 7.29 186 ILE A CA 1
ATOM 1310 C C . ILE A 1 191 ? -37.116 -17.051 -32.089 1.00 7.11 186 ILE A C 1
ATOM 1311 O O . ILE A 1 191 ? -37.596 -17.770 -32.973 1.00 8.18 186 ILE A O 1
ATOM 1316 N N . VAL A 1 192 ? -35.990 -17.355 -31.445 1.00 7.01 187 VAL A N 1
ATOM 1317 C CA . VAL A 1 192 ? -35.309 -18.636 -31.560 1.00 6.98 187 VAL A CA 1
ATOM 1318 C C . VAL A 1 192 ? -35.574 -19.367 -30.249 1.00 6.92 187 VAL A C 1
ATOM 1319 O O . VAL A 1 192 ? -35.281 -18.875 -29.171 1.00 7.19 187 VAL A O 1
ATOM 1323 N N . GLY A 1 193 ? -36.188 -20.547 -30.344 1.00 7.14 188 GLY A N 1
ATOM 1324 C CA . GLY A 1 193 ? -36.441 -21.320 -29.147 1.00 7.49 188 GLY A CA 1
ATOM 1325 C C . GLY A 1 193 ? -35.206 -21.722 -28.412 1.00 6.41 188 GLY A C 1
ATOM 1326 O O . GLY A 1 193 ? -34.105 -21.780 -28.958 1.00 6.80 188 GLY A O 1
ATOM 1327 N N . ALA A 1 194 ? -35.393 -22.088 -27.132 1.00 6.84 189 ALA A N 1
ATOM 1328 C CA . ALA A 1 194 ? -34.307 -22.625 -26.346 1.00 6.55 189 ALA A CA 1
ATOM 1329 C C . ALA A 1 194 ? -33.598 -23.738 -27.102 1.00 6.27 189 ALA A C 1
ATOM 1330 O O . ALA A 1 194 ? -34.241 -24.620 -27.690 1.00 6.90 189 ALA A O 1
ATOM 1332 N N . GLY A 1 195 ? -32.273 -23.706 -27.090 1.00 6.33 190 GLY A N 1
ATOM 1333 C CA . GLY A 1 195 ? -31.472 -24.712 -27.751 1.00 7.11 190 GLY A CA 1
ATOM 1334 C C . GLY A 1 195 ? -31.448 -24.671 -29.264 1.00 6.57 190 GLY A C 1
ATOM 1335 O O . GLY A 1 195 ? -30.770 -25.490 -29.880 1.00 8.07 190 GLY A O 1
ATOM 1336 N N . GLY A 1 196 ? -32.166 -23.740 -29.902 1.00 6.38 191 GLY A N 1
ATOM 1337 C CA . GLY A 1 196 ? -32.162 -23.698 -31.345 1.00 6.54 191 GLY A CA 1
ATOM 1338 C C . GLY A 1 196 ? -30.762 -23.361 -31.897 1.00 6.38 191 GLY A C 1
ATOM 1339 O O . GLY A 1 196 ? -30.086 -22.539 -31.344 1.00 7.49 191 GLY A O 1
ATOM 1340 N N . VAL A 1 197 ? -30.405 -24.046 -32.986 1.00 6.61 192 VAL A N 1
ATOM 1341 C CA . VAL A 1 197 ? -29.117 -23.866 -33.643 1.00 6.75 192 VAL A CA 1
ATOM 1342 C C . VAL A 1 197 ? -29.365 -23.291 -35.028 1.00 6.89 192 VAL A C 1
ATOM 1343 O O . VAL A 1 197 ? -29.805 -24.011 -35.932 1.00 7.80 192 VAL A O 1
ATOM 1347 N N . VAL A 1 198 ? -29.126 -21.996 -35.195 1.00 6.76 193 VAL A N 1
ATOM 1348 C CA . VAL A 1 198 ? -29.494 -21.280 -36.380 1.00 7.11 193 VAL A CA 1
ATOM 1349 C C . VAL A 1 198 ? -28.335 -21.326 -37.397 1.00 7.19 193 VAL A C 1
ATOM 1350 O O . VAL A 1 198 ? -27.239 -20.820 -37.123 1.00 7.49 193 VAL A O 1
ATOM 1354 N N . VAL A 1 199 ? -28.632 -21.931 -38.537 1.00 7.59 194 VAL A N 1
ATOM 1355 C CA . VAL A 1 199 ? -27.634 -22.183 -39.563 1.00 8.13 194 VAL A CA 1
ATOM 1356 C C . VAL A 1 199 ? -27.915 -21.460 -40.870 1.00 8.46 194 VAL A C 1
ATOM 1357 O O . VAL A 1 199 ? -27.169 -21.645 -41.832 1.00 10.54 194 VAL A O 1
ATOM 1361 N N . ARG A 1 200 ? -28.970 -20.654 -40.927 1.00 8.74 195 ARG A N 1
ATOM 1362 C CA . ARG A 1 200 ? -29.337 -19.880 -42.110 1.00 9.46 195 ARG A CA 1
ATOM 1363 C C . ARG A 1 200 ? -30.012 -18.602 -41.616 1.00 8.29 195 ARG A C 1
ATOM 1364 O O . ARG A 1 200 ? -30.579 -18.587 -40.537 1.00 9.32 195 ARG A O 1
ATOM 1372 N N . ASP A 1 201 ? -29.948 -17.576 -42.407 1.00 9.01 196 ASP A N 1
ATOM 1373 C CA . ASP A 1 201 ? -30.648 -16.335 -42.086 1.00 8.87 196 ASP A CA 1
ATOM 1374 C C . ASP A 1 201 ? -32.109 -16.574 -41.784 1.00 8.32 196 ASP A C 1
ATOM 1375 O O . ASP A 1 201 ? -32.770 -17.402 -42.426 1.00 10.36 196 ASP A O 1
ATOM 1380 N N . LEU A 1 202 ? -32.630 -15.824 -40.817 1.00 8.42 197 LEU A N 1
ATOM 1381 C CA . LEU A 1 202 ? -34.044 -15.843 -40.463 1.00 8.04 197 LEU A CA 1
ATOM 1382 C C . LEU A 1 202 ? -34.656 -14.471 -40.800 1.00 8.33 197 LEU A C 1
ATOM 1383 O O . LEU A 1 202 ? -34.063 -13.447 -40.478 1.00 9.36 197 LEU A O 1
ATOM 1388 N N . PRO A 1 203 ? -35.839 -14.472 -41.401 1.00 8.87 198 PRO A N 1
ATOM 1389 C CA . PRO A 1 203 ? -36.546 -13.211 -41.650 1.00 9.47 198 PRO A CA 1
ATOM 1390 C C . PRO A 1 203 ? -37.107 -12.649 -40.374 1.00 8.62 198 PRO A C 1
ATOM 1391 O O . PRO A 1 203 ? -36.959 -13.204 -39.284 1.00 9.32 198 PRO A O 1
ATOM 1395 N N . ASP A 1 204 ? -37.764 -11.505 -40.492 1.00 9.83 199 ASP A N 1
ATOM 1396 C CA . ASP A 1 204 ? -38.456 -10.872 -39.402 1.00 9.78 199 ASP A CA 1
ATOM 1397 C C . ASP A 1 204 ? -39.667 -11.716 -38.960 1.00 9.65 199 ASP A C 1
ATOM 1398 O O . ASP A 1 204 ? -40.321 -12.416 -39.759 1.00 11.28 199 ASP A O 1
ATOM 1403 N N . SER A 1 205 ? -40.035 -11.581 -37.699 1.00 9.50 200 SER A N 1
ATOM 1404 C CA . SER A 1 205 ? -41.307 -12.026 -37.180 1.00 10.73 200 SER A CA 1
ATOM 1405 C C . SER A 1 205 ? -41.590 -13.524 -37.382 1.00 10.30 200 SER A C 1
ATOM 1406 O O . SER A 1 205 ? -42.713 -13.898 -37.706 1.00 13.78 200 SER A O 1
ATOM 1409 N N . VAL A 1 206 ? -40.604 -14.350 -37.177 1.00 9.31 201 VAL A N 1
ATOM 1410 C CA . VAL A 1 206 ? -40.819 -15.786 -37.202 1.00 9.80 201 VAL A CA 1
ATOM 1411 C C . VAL A 1 206 ? -40.351 -16.417 -35.876 1.00 9.05 201 VAL A C 1
ATOM 1412 O O . VAL A 1 206 ? -39.693 -15.783 -35.060 1.00 9.34 201 VAL A O 1
ATOM 1416 N N . LEU A 1 207 ? -40.773 -17.660 -35.694 1.00 9.48 202 LEU A N 1
ATOM 1417 C CA . LEU A 1 207 ? -40.341 -18.545 -34.620 1.00 9.14 202 LEU A CA 1
ATOM 1418 C C . LEU A 1 207 ? -39.544 -19.672 -35.243 1.00 8.46 202 LEU A C 1
ATOM 1419 O O . LEU A 1 207 ? -40.063 -20.329 -36.162 1.00 9.83 202 LEU A O 1
ATOM 1424 N N . ALA A 1 208 ? -38.342 -19.950 -34.746 1.00 8.19 203 ALA A N 1
ATOM 1425 C CA . ALA A 1 208 ? -37.528 -21.036 -35.245 1.00 8.35 203 ALA A CA 1
ATOM 1426 C C . ALA A 1 208 ? -37.074 -21.900 -34.053 1.00 7.86 203 ALA A C 1
ATOM 1427 O O . ALA A 1 208 ? -36.597 -21.362 -33.044 1.00 8.89 203 ALA A O 1
ATOM 1429 N N . ILE A 1 209 ? -37.154 -23.209 -34.222 1.00 7.84 204 ILE A N 1
ATOM 1430 C CA . ILE A 1 209 ? -36.818 -24.189 -33.172 1.00 7.84 204 ILE A CA 1
ATOM 1431 C C . ILE A 1 209 ? -36.104 -25.355 -33.774 1.00 7.89 204 ILE A C 1
ATOM 1432 O O . ILE A 1 209 ? -36.342 -25.734 -34.927 1.00 9.36 204 ILE A O 1
ATOM 1437 N N . GLY A 1 210 ? -35.228 -25.995 -32.970 1.00 7.77 205 GLY A N 1
ATOM 1438 C CA . GLY A 1 210 ? -34.613 -27.250 -33.330 1.00 8.19 205 GLY A CA 1
ATOM 1439 C C . GLY A 1 210 ? -33.136 -27.138 -33.599 1.00 8.02 205 GLY A C 1
ATOM 1440 O O . GLY A 1 210 ? -32.532 -26.071 -33.616 1.00 8.02 205 GLY A O 1
ATOM 1441 N N . VAL A 1 211 ? -32.539 -28.323 -33.812 1.00 9.11 206 VAL A N 1
ATOM 1442 C CA . VAL A 1 211 ? -31.172 -28.474 -34.236 1.00 8.83 206 VAL A CA 1
ATOM 1443 C C . VAL A 1 211 ? -31.201 -29.236 -35.561 1.00 9.57 206 VAL A C 1
ATOM 1444 O O . VAL A 1 211 ? -31.414 -30.473 -35.559 1.00 11.87 206 VAL A O 1
ATOM 1448 N N . PRO A 1 212 ? -31.039 -28.593 -36.723 1.00 9.86 207 PRO A N 1
ATOM 1449 C CA . PRO A 1 212 ? -30.919 -27.137 -36.922 1.00 9.16 207 PRO A CA 1
ATOM 1450 C C . PRO A 1 212 ? -32.266 -26.477 -36.760 1.00 8.90 207 PRO A C 1
ATOM 1451 O O . PRO A 1 212 ? -33.343 -27.116 -36.847 1.00 10.33 207 PRO A O 1
ATOM 1455 N N . ALA A 1 213 ? -32.247 -25.186 -36.530 1.00 8.92 208 ALA A N 1
ATOM 1456 C CA . ALA A 1 213 ? -33.505 -24.456 -36.274 1.00 9.31 208 ALA A CA 1
ATOM 1457 C C . ALA A 1 213 ? -34.285 -24.370 -37.585 1.00 9.37 208 ALA A C 1
ATOM 1458 O O . ALA A 1 213 ? -33.747 -24.147 -38.661 1.00 11.89 208 ALA A O 1
ATOM 1460 N N . LYS A 1 214 ? -35.585 -24.559 -37.460 1.00 9.44 209 LYS A N 1
ATOM 1461 C CA A LYS A 1 214 ? -36.541 -24.510 -38.549 0.58 9.54 209 LYS A CA 1
ATOM 1462 C CA B LYS A 1 214 ? -36.558 -24.555 -38.533 0.42 9.05 209 LYS A CA 1
ATOM 1463 C C . LYS A 1 214 ? -37.705 -23.650 -38.142 1.00 9.13 209 LYS A C 1
ATOM 1464 O O . LYS A 1 214 ? -38.204 -23.712 -36.989 1.00 9.67 209 LYS A O 1
ATOM 1475 N N . ILE A 1 215 ? -38.180 -22.842 -39.084 1.00 9.36 210 ILE A N 1
ATOM 1476 C CA . ILE A 1 215 ? -39.319 -21.978 -38.855 1.00 9.15 210 ILE A CA 1
ATOM 1477 C C . ILE A 1 215 ? -40.552 -22.816 -38.611 1.00 9.75 210 ILE A C 1
ATOM 1478 O O . ILE A 1 215 ? -40.830 -23.813 -39.314 1.00 11.07 210 ILE A O 1
ATOM 1483 N N . LYS A 1 216 ? -41.314 -22.433 -37.591 1.00 10.54 211 LYS A N 1
ATOM 1484 C CA . LYS A 1 216 ? -42.551 -23.099 -37.224 1.00 11.74 211 LYS A CA 1
ATOM 1485 C C . LYS A 1 216 ? -43.680 -22.161 -37.526 1.00 13.06 211 LYS A C 1
ATOM 1486 O O . LYS A 1 216 ? -43.739 -21.059 -36.944 1.00 14.42 211 LYS A O 1
ATOM 1492 N N . GLY A 1 217 ? -44.590 -22.602 -38.440 1.00 16.10 212 GLY A N 1
ATOM 1493 C CA . GLY A 1 217 ? -45.780 -21.799 -38.800 1.00 26.23 212 GLY A CA 1
ATOM 1494 C C . GLY A 1 217 ? -46.740 -21.644 -37.694 1.00 32.20 212 GLY A C 1
ATOM 1495 O O . GLY A 1 217 ? -46.992 -22.560 -36.946 1.00 51.56 212 GLY A O 1
#

Radius of gyration: 16.99 Å; Cα contacts (8 Å, |Δi|>4): 641; chains: 1; bounding box: 36×45×43 Å

Secondary structure (DSSP, 8-state):
----SS-EEEE--SHHHHHHHHHHHHTT--EEEEE-S---BTTB-EEESGGGHHHHHHTT--EEEE----HHHHHHHHHHHHHTTPEEPPEE-TT-EE-TT-EE-SS-EE-TT-EE-TT-EE-TT-EE-TT-EE-TT-EE-TT-EE-TT-EE-SS-EE-TT-EE-TT-EE-TT-EE-TT-EE-TT-EE-S-B-TT-EEETTTTEE--

InterPro domains:
  IPR011004 Trimeric LpxA-like superfamily [SSF51161] (9-212)
  IPR020019 Acyltransferase PglD-like [TIGR03570] (10-209)
  IPR020019 Acyltransferase PglD-like [cd03360] (18-207)
  IPR041561 PglD, N-terminal [PF17836] (10-83)
  IPR050179 Transferase hexapeptide repeat [PTHR43300] (43-211)

Organism: Caulobacter vibrioides (NCBI:txid155892)

Solvent-accessible surface area: 9000 Å² total; per-residue (Å²): 81,119,38,75,184,40,3,0,0,0,4,3,20,41,50,35,0,103,67,0,0,96,2,4,102,54,64,68,63,80,15,9,0,0,1,34,93,116,106,100,15,75,66,2,57,42,32,12,46,34,158,15,0,65,68,0,84,152,79,51,4,39,74,0,2,0,3,36,34,87,15,122,82,2,42,128,16,0,175,88,0,87,106,67,40,7,71,9,25,45,1,46,47,79,59,14,95,46,20,145,43,19,168,62,18,87,1,0,1,0,2,35,48,2,31,1,58,47,69,0,119,5,19,44,7,0,2,0,17,64,31,0,56,0,41,92,63,0,81,7,20,22,0,0,22,0,0,51,50,1,28,1,46,2,32,0,36,5,18,72,43,0,76,0,8,84,14,0,98,2,70,92,51,8,66,1,9,22,42,0,77,0,14,71,33,0,31,2,69,192,86,16,73,87,84,33,63,0,71,33,117,61,17,136,92,119,115